Protein AF-A0A2A9P524-F1 (afdb_monomer_lite)

Organism: Ophiocordyceps unilateralis (NCBI:txid268505)

Radius of gyration: 17.71 Å; chains: 1; bounding box: 51×37×45 Å

Foldseek 3Di:
DDLVCVLVVVLVVAQAADAPPPPPDGFGFLQSNLVSCVVPVDPPHDDDDPAAAAGGPDQDDPDDRDDFGWLQSRLSCLLRDDDDPVSLVVVLVLQQDPLQADPLLAGATGPDSVDGHDWLLSLLSSCLSCLSSVNNPPPSCVSSLVVNQCCLVVVVCPCHIPPGRHSLSSLLSVLVSLLSCVPPVVSNVVPLVSSQVVLVVCQLPADDSNSVSSSCVSCVSSVHHRDHDPVNPPDDDDD

Structure (mmCIF, N/CA/C/O backbone):
data_AF-A0A2A9P524-F1
#
_entry.id   AF-A0A2A9P524-F1
#
loop_
_atom_site.group_PDB
_atom_site.id
_atom_site.type_symbol
_atom_site.label_atom_id
_atom_site.label_alt_id
_atom_site.label_comp_id
_atom_site.label_asym_id
_atom_site.label_entity_id
_atom_site.label_seq_id
_atom_site.pdbx_PDB_ins_code
_atom_site.Cartn_x
_atom_site.Cartn_y
_atom_site.Cartn_z
_atom_site.occupancy
_atom_site.B_iso_or_equiv
_atom_site.auth_seq_id
_atom_site.auth_comp_id
_atom_site.auth_asym_id
_atom_site.auth_atom_id
_atom_site.pdbx_PDB_model_num
ATOM 1 N N . MET A 1 1 ? -21.527 -9.261 23.531 1.00 42.25 1 MET A N 1
ATOM 2 C CA . MET A 1 1 ? -20.590 -9.740 22.496 1.00 42.25 1 MET A CA 1
ATOM 3 C C . MET A 1 1 ? -19.505 -8.689 22.359 1.00 42.25 1 MET A C 1
ATOM 5 O O . MET A 1 1 ? -19.842 -7.529 22.139 1.00 42.25 1 MET A O 1
ATOM 9 N N . GLN A 1 2 ? -18.254 -9.045 22.639 1.00 33.09 2 GLN A N 1
ATOM 10 C CA . GLN A 1 2 ? -17.133 -8.102 22.717 1.00 33.09 2 GLN A CA 1
ATOM 11 C C . GLN A 1 2 ? -16.770 -7.568 21.313 1.00 33.09 2 GLN A C 1
ATOM 13 O O . GLN A 1 2 ? -17.013 -8.234 20.311 1.00 33.09 2 GLN A O 1
ATOM 18 N N . ALA A 1 3 ? -16.181 -6.370 21.206 1.00 39.12 3 ALA A N 1
ATOM 19 C CA . ALA A 1 3 ? -15.785 -5.773 19.918 1.00 39.12 3 ALA A CA 1
ATOM 20 C C . ALA A 1 3 ? -14.886 -6.673 19.029 1.00 39.12 3 ALA A C 1
ATOM 22 O O . ALA A 1 3 ? -15.114 -6.697 17.818 1.00 39.12 3 ALA A O 1
ATOM 23 N N . PRO A 1 4 ? -13.944 -7.475 19.577 1.00 38.75 4 PRO A N 1
ATOM 24 C CA . PRO A 1 4 ? -13.209 -8.469 18.794 1.00 38.75 4 PRO A CA 1
ATOM 25 C C . PRO A 1 4 ? -14.135 -9.534 18.197 1.00 38.75 4 PRO A C 1
ATOM 27 O O . PRO A 1 4 ? -14.021 -9.850 17.022 1.00 38.75 4 PRO A O 1
ATOM 30 N N . GLU A 1 5 ? -15.101 -10.036 18.970 1.00 38.62 5 GLU A N 1
ATOM 31 C CA . GLU A 1 5 ? -16.066 -11.048 18.515 1.00 38.62 5 GLU A CA 1
ATOM 32 C C . GLU A 1 5 ? -16.977 -10.510 17.400 1.00 38.62 5 GLU A C 1
ATOM 34 O O . GLU A 1 5 ? -17.345 -11.258 16.503 1.00 38.62 5 GLU A O 1
ATOM 39 N N . ARG A 1 6 ? -17.285 -9.204 17.395 1.00 48.69 6 ARG A N 1
ATOM 40 C CA . ARG A 1 6 ? -18.022 -8.546 16.300 1.00 48.69 6 ARG A CA 1
ATOM 41 C C . ARG A 1 6 ? -17.166 -8.319 15.051 1.00 48.69 6 ARG A C 1
ATOM 43 O O . ARG A 1 6 ? -17.670 -8.494 13.948 1.00 48.69 6 ARG A O 1
ATOM 50 N N . GLY A 1 7 ? -15.892 -7.949 15.207 1.00 46.59 7 GLY A N 1
ATOM 51 C CA . GLY A 1 7 ? -14.953 -7.801 14.088 1.00 46.59 7 GLY A CA 1
ATOM 52 C C . GLY A 1 7 ? -14.656 -9.139 13.407 1.00 46.59 7 GLY A C 1
ATOM 53 O O . GLY A 1 7 ? -14.797 -9.255 12.195 1.00 46.59 7 GLY A O 1
ATOM 54 N N . TYR A 1 8 ? -14.337 -10.175 14.188 1.00 45.75 8 TYR A N 1
ATOM 55 C CA . TYR A 1 8 ? -14.141 -11.531 13.669 1.00 45.75 8 TYR A CA 1
ATOM 56 C C . TYR A 1 8 ? -15.450 -12.153 13.162 1.00 45.75 8 TYR A C 1
ATOM 58 O O . TYR A 1 8 ? -15.436 -12.783 12.109 1.00 45.75 8 TYR A O 1
ATOM 66 N N . GLY A 1 9 ? -16.586 -11.911 13.829 1.00 46.09 9 GLY A N 1
ATOM 67 C CA . GLY A 1 9 ? -17.909 -12.342 13.362 1.00 46.09 9 GLY A CA 1
ATOM 68 C C . GLY A 1 9 ? -18.307 -11.717 12.021 1.00 46.09 9 GLY A C 1
ATOM 69 O O . GLY A 1 9 ? -18.826 -12.410 11.155 1.00 46.09 9 GLY A O 1
ATOM 70 N N . PHE A 1 10 ? -17.970 -10.442 11.788 1.00 50.56 10 PHE A N 1
ATOM 71 C CA . PHE A 1 10 ? -18.179 -9.777 10.496 1.00 50.56 10 PHE A CA 1
ATOM 72 C C . PHE A 1 10 ? -17.354 -10.402 9.362 1.00 50.56 10 PHE A C 1
ATOM 74 O O . PHE A 1 10 ? -17.824 -10.454 8.228 1.00 50.56 10 PHE A O 1
ATOM 81 N N . ILE A 1 11 ? -16.133 -10.863 9.653 1.00 46.38 11 ILE A N 1
ATOM 82 C CA . ILE A 1 11 ? -15.256 -11.526 8.676 1.00 46.38 11 ILE A CA 1
ATOM 83 C C . ILE A 1 11 ? -15.749 -12.962 8.408 1.00 46.38 11 ILE A C 1
ATOM 85 O O . ILE A 1 11 ? -15.788 -13.389 7.254 1.00 46.38 11 ILE A O 1
ATOM 89 N N . ASP A 1 12 ? -16.177 -13.688 9.445 1.00 44.88 12 ASP A N 1
ATOM 90 C CA . ASP A 1 12 ? -16.624 -15.085 9.353 1.00 44.88 12 ASP A CA 1
ATOM 91 C C . ASP A 1 12 ? -17.989 -15.232 8.650 1.00 44.88 12 ASP A C 1
ATOM 93 O O . ASP A 1 12 ? -18.148 -16.075 7.768 1.00 44.88 12 ASP A O 1
ATOM 97 N N . GLU A 1 13 ? -18.950 -14.341 8.928 1.00 45.78 13 GLU A N 1
ATOM 98 C CA . GLU A 1 13 ? -20.259 -14.305 8.248 1.00 45.78 13 GLU A CA 1
ATOM 99 C C . GLU A 1 13 ? -20.168 -13.881 6.767 1.00 45.78 13 GLU A C 1
ATOM 101 O O . GLU A 1 13 ? -21.123 -14.050 6.006 1.00 45.78 13 GLU A O 1
ATOM 106 N N . ARG A 1 14 ? -19.028 -13.321 6.334 1.00 52.09 14 ARG A N 1
ATOM 107 C CA . ARG A 1 14 ? -18.842 -12.704 5.006 1.00 52.09 14 ARG A CA 1
ATOM 108 C C . ARG A 1 14 ? -17.712 -13.307 4.183 1.00 52.09 14 ARG A C 1
ATOM 110 O O . ARG A 1 14 ? -17.297 -12.702 3.193 1.00 52.09 14 ARG A O 1
ATOM 117 N N . LYS A 1 15 ? -17.292 -14.532 4.514 1.00 44.91 15 LYS A N 1
ATOM 118 C CA . LYS A 1 15 ? -16.320 -15.339 3.751 1.00 44.91 15 LYS A CA 1
ATOM 119 C C . LYS A 1 15 ? -16.563 -15.349 2.235 1.00 44.91 15 LYS A C 1
ATOM 121 O O . LYS A 1 15 ? -15.625 -15.521 1.473 1.00 44.91 15 LYS A O 1
ATOM 126 N N . SER A 1 16 ? -17.786 -15.101 1.764 1.00 40.34 16 SER A N 1
ATOM 127 C CA . SER A 1 16 ? -18.090 -15.021 0.335 1.00 40.34 16 SER A CA 1
ATOM 128 C C . SER A 1 16 ? -18.018 -13.623 -0.302 1.00 40.34 16 SER A C 1
ATOM 130 O O . SER A 1 16 ? -17.909 -13.572 -1.524 1.00 40.34 16 SER A O 1
ATOM 132 N N . CYS A 1 17 ? -18.131 -12.502 0.427 1.00 41.06 17 CYS A N 1
ATOM 133 C CA . CYS A 1 17 ? -18.369 -11.175 -0.171 1.00 41.06 17 CYS A CA 1
ATOM 134 C C . CYS A 1 17 ? -18.108 -10.013 0.810 1.00 41.06 17 CYS A C 1
ATOM 136 O O . CYS A 1 17 ? -18.737 -9.966 1.865 1.00 41.06 17 CYS A O 1
ATOM 138 N N . ILE A 1 18 ? -17.353 -8.983 0.405 1.00 45.09 18 ILE A N 1
ATOM 139 C CA . ILE A 1 18 ? -17.460 -7.635 0.996 1.00 45.09 18 ILE A CA 1
ATOM 140 C C . ILE A 1 18 ? -18.188 -6.727 -0.012 1.00 45.09 18 ILE A C 1
ATOM 142 O O . ILE A 1 18 ? -17.555 -6.137 -0.879 1.00 45.09 18 ILE A O 1
ATOM 146 N N . PRO A 1 19 ? -19.526 -6.582 0.051 1.00 41.94 19 PRO A N 1
ATOM 147 C CA . PRO A 1 19 ? -20.216 -5.597 -0.767 1.00 41.94 19 PRO A CA 1
ATOM 148 C C . PRO A 1 19 ? -19.909 -4.202 -0.221 1.00 41.94 19 PRO A C 1
ATOM 150 O O . PRO A 1 19 ? -20.394 -3.837 0.854 1.00 41.94 19 PRO A O 1
ATOM 153 N N . ARG A 1 20 ? -19.168 -3.376 -0.965 1.00 45.41 20 ARG A N 1
ATOM 154 C CA . ARG A 1 20 ? -19.153 -1.931 -0.702 1.00 45.41 20 ARG A CA 1
ATOM 155 C C . ARG A 1 20 ? -20.449 -1.335 -1.259 1.00 45.41 20 ARG A C 1
ATOM 157 O O . ARG A 1 20 ? -20.556 -1.040 -2.445 1.00 45.41 20 ARG A O 1
ATOM 164 N N . ARG A 1 21 ? -21.479 -1.210 -0.414 1.00 44.94 21 ARG A N 1
ATOM 165 C CA . ARG A 1 21 ? -22.736 -0.536 -0.779 1.00 44.94 21 ARG A CA 1
ATOM 166 C C . ARG A 1 21 ? -22.521 0.973 -0.749 1.00 44.94 21 ARG A C 1
ATOM 168 O O . ARG A 1 21 ? -22.705 1.593 0.289 1.00 44.94 21 ARG A O 1
ATOM 175 N N . THR A 1 22 ? -22.163 1.567 -1.881 1.00 44.41 22 THR A N 1
ATOM 176 C CA . THR A 1 22 ? -22.178 3.037 -2.011 1.00 44.41 22 THR A CA 1
ATOM 177 C C . THR A 1 22 ? -23.421 3.533 -2.765 1.00 44.41 22 THR A C 1
ATOM 179 O O . THR A 1 22 ? -23.797 4.687 -2.617 1.00 44.41 22 THR A O 1
ATOM 182 N N . THR A 1 23 ? -24.136 2.660 -3.493 1.00 51.31 23 THR A N 1
ATOM 183 C CA . THR A 1 23 ? -25.335 3.032 -4.286 1.00 51.31 23 THR A CA 1
ATOM 184 C C . THR A 1 23 ? -26.373 1.904 -4.442 1.00 51.31 23 THR A C 1
ATOM 186 O O . THR A 1 23 ? -27.205 1.938 -5.342 1.00 51.31 23 THR A O 1
ATOM 189 N N . GLY A 1 24 ? -26.322 0.860 -3.606 1.00 54.59 24 GLY A N 1
ATOM 190 C CA . GLY A 1 24 ? -27.132 -0.356 -3.793 1.00 54.59 24 GLY A CA 1
ATOM 191 C C . GLY A 1 24 ? -26.544 -1.359 -4.796 1.00 54.59 24 GLY A C 1
ATOM 192 O O . GLY A 1 24 ? -27.001 -2.498 -4.848 1.00 54.59 24 GLY A O 1
ATOM 193 N N . THR A 1 25 ? -25.485 -0.987 -5.518 1.00 58.94 25 THR A N 1
ATOM 194 C CA . THR A 1 25 ? -24.717 -1.910 -6.360 1.00 58.94 25 THR A CA 1
ATOM 195 C C . THR A 1 25 ? -23.785 -2.768 -5.507 1.00 58.94 25 THR A C 1
ATOM 197 O O . THR A 1 25 ? -23.037 -2.255 -4.675 1.00 58.94 25 THR A O 1
ATOM 200 N N . VAL A 1 26 ? -23.834 -4.083 -5.712 1.00 67.50 26 VAL A N 1
ATOM 201 C CA . VAL A 1 26 ? -22.888 -5.033 -5.117 1.00 67.50 26 VAL A CA 1
ATOM 202 C C . VAL A 1 26 ? -21.640 -5.067 -5.991 1.00 67.50 26 VAL A C 1
ATOM 204 O O . VAL A 1 26 ? -21.724 -5.392 -7.172 1.00 67.50 26 VAL A O 1
ATOM 207 N N . ILE A 1 27 ? -20.492 -4.729 -5.407 1.00 69.75 27 ILE A N 1
ATOM 208 C CA . ILE A 1 27 ? -19.186 -4.851 -6.057 1.00 69.75 27 ILE A CA 1
ATOM 209 C C . ILE A 1 27 ? -18.516 -6.115 -5.527 1.00 69.75 27 ILE A C 1
ATOM 211 O O . ILE A 1 27 ? -18.483 -6.338 -4.319 1.00 69.75 27 ILE A O 1
ATOM 215 N N . TYR A 1 28 ? -18.002 -6.935 -6.442 1.00 75.06 28 TYR A N 1
ATOM 216 C CA . TYR A 1 28 ? -17.174 -8.090 -6.120 1.00 75.06 28 TYR A CA 1
ATOM 217 C C . TYR A 1 28 ? -15.715 -7.728 -6.382 1.00 75.06 28 TYR A C 1
ATOM 219 O O . TYR A 1 28 ? -15.331 -7.532 -7.538 1.00 75.06 28 TYR A O 1
ATOM 227 N N . ASP A 1 29 ? -14.908 -7.653 -5.328 1.00 82.25 29 ASP A N 1
ATOM 228 C CA . ASP A 1 29 ? -13.512 -7.236 -5.420 1.00 82.25 29 ASP A CA 1
ATOM 229 C C . ASP A 1 29 ? -12.532 -8.310 -4.930 1.00 82.25 29 ASP A C 1
ATOM 231 O O . ASP A 1 29 ? -12.831 -9.102 -4.032 1.00 82.25 29 ASP A O 1
ATOM 235 N N . ASN A 1 30 ? -11.359 -8.356 -5.557 1.00 84.06 30 ASN A N 1
ATOM 236 C CA . ASN A 1 30 ? -10.265 -9.260 -5.211 1.00 84.06 30 ASN A CA 1
ATOM 237 C C . ASN A 1 30 ? -9.584 -8.846 -3.903 1.00 84.06 30 ASN A C 1
ATOM 239 O O . ASN A 1 30 ? -9.182 -9.707 -3.122 1.00 84.06 30 ASN A O 1
ATOM 243 N N . PHE A 1 31 ? -9.488 -7.542 -3.642 1.00 82.12 31 PHE A N 1
ATOM 244 C CA . PHE A 1 31 ? -8.728 -7.005 -2.517 1.00 82.12 31 PHE A CA 1
ATOM 245 C C . PHE A 1 31 ? -9.260 -7.496 -1.163 1.00 82.12 31 PHE A C 1
ATOM 247 O O . PHE A 1 31 ? -8.516 -8.008 -0.329 1.00 82.12 31 PHE A O 1
ATOM 254 N N . SER A 1 32 ? -10.575 -7.445 -0.984 1.00 81.12 32 SER A N 1
ATOM 255 C CA . SER A 1 32 ? -11.274 -7.927 0.203 1.00 81.12 32 SER A CA 1
ATOM 256 C C . SER A 1 32 ? -11.049 -9.415 0.468 1.00 81.12 32 SER A C 1
ATOM 258 O O . SER A 1 32 ? -10.895 -9.822 1.615 1.00 81.12 32 SER A O 1
ATOM 260 N N . GLN A 1 33 ? -10.986 -10.240 -0.580 1.00 81.00 33 GLN A N 1
ATOM 261 C CA . GLN A 1 33 ? -10.712 -11.676 -0.439 1.00 81.00 33 GLN A CA 1
ATOM 262 C C . GLN A 1 33 ? -9.266 -11.933 -0.010 1.00 81.00 33 GLN A C 1
ATOM 264 O O . GLN A 1 33 ? -9.024 -12.799 0.826 1.00 81.00 33 GLN A O 1
ATOM 269 N N . LEU A 1 34 ? -8.315 -11.160 -0.538 1.00 84.31 34 LEU A N 1
ATOM 270 C CA . LEU A 1 34 ? -6.905 -11.248 -0.154 1.00 84.31 34 LEU A CA 1
ATOM 271 C C . LEU A 1 34 ? -6.686 -10.794 1.298 1.00 84.31 34 LEU A C 1
ATOM 273 O O . LEU A 1 34 ? -5.910 -11.412 2.024 1.00 84.31 34 LEU A O 1
ATOM 277 N N . LEU A 1 35 ? -7.422 -9.780 1.757 1.00 81.94 35 LEU A N 1
ATOM 278 C CA . LEU A 1 35 ? -7.414 -9.358 3.158 1.00 81.94 35 LEU A CA 1
ATOM 279 C C . LEU A 1 35 ? -7.970 -10.447 4.094 1.00 81.94 35 LEU A C 1
ATOM 281 O O . LEU A 1 35 ? -7.395 -10.716 5.153 1.00 81.94 35 LEU A O 1
ATOM 285 N N . ILE A 1 36 ? -9.070 -11.099 3.696 1.00 76.94 36 ILE A N 1
ATOM 286 C CA . ILE A 1 36 ? -9.630 -12.245 4.428 1.00 76.94 36 ILE A CA 1
ATOM 287 C C . ILE A 1 36 ? -8.619 -13.394 4.460 1.00 76.94 36 ILE A C 1
ATOM 289 O O . ILE A 1 36 ? -8.403 -13.964 5.528 1.00 76.94 36 ILE A O 1
ATOM 293 N N . LEU A 1 37 ? -7.957 -13.700 3.337 1.00 82.38 37 LEU A N 1
ATOM 294 C CA . LEU A 1 37 ? -6.926 -14.736 3.283 1.00 82.38 37 LEU A CA 1
ATOM 295 C C . LEU A 1 37 ? -5.770 -14.439 4.242 1.00 82.38 37 LEU A C 1
ATOM 297 O O . LEU A 1 37 ? -5.377 -15.327 4.990 1.00 82.38 37 LEU A O 1
ATOM 301 N N . GLU A 1 38 ? -5.229 -13.220 4.252 1.00 83.38 38 GLU A N 1
ATOM 302 C CA . GLU A 1 38 ? -4.143 -12.881 5.182 1.00 83.38 38 GLU A CA 1
ATOM 303 C C . GLU A 1 38 ? -4.566 -13.047 6.645 1.00 83.38 38 GLU A C 1
ATOM 305 O O . GLU A 1 38 ? -3.761 -13.453 7.481 1.00 83.38 38 GLU A O 1
ATOM 310 N N . THR A 1 39 ? -5.825 -12.732 6.954 1.00 73.81 39 THR A N 1
ATOM 311 C CA . THR A 1 39 ? -6.326 -12.729 8.332 1.00 73.81 39 THR A CA 1
ATOM 312 C C . THR A 1 39 ? -6.731 -14.125 8.811 1.00 73.81 39 THR A C 1
ATOM 314 O O . THR A 1 39 ? -6.469 -14.475 9.960 1.00 73.81 39 THR A O 1
ATOM 317 N N . LEU A 1 40 ? -7.384 -14.922 7.957 1.00 73.75 40 LEU A N 1
ATOM 318 C CA . LEU A 1 40 ? -7.993 -16.208 8.322 1.00 73.75 40 LEU A CA 1
ATOM 319 C C . LEU A 1 40 ? -7.278 -17.435 7.739 1.00 73.75 40 LEU A C 1
ATOM 321 O O . LEU A 1 40 ? -7.572 -18.553 8.156 1.00 73.75 40 LEU A O 1
ATOM 325 N N . GLY A 1 41 ? -6.380 -17.259 6.768 1.00 71.75 41 GLY A N 1
ATOM 326 C CA . GLY A 1 41 ? -5.717 -18.364 6.069 1.00 71.75 41 GLY A CA 1
ATOM 327 C C . GLY A 1 41 ? -6.638 -19.193 5.163 1.00 71.75 41 GLY A C 1
ATOM 328 O O . GLY A 1 41 ? -6.248 -20.273 4.724 1.00 71.75 41 GLY A O 1
ATOM 329 N N . ASP A 1 42 ? -7.857 -18.724 4.881 1.00 69.06 42 ASP A N 1
ATOM 330 C CA . ASP A 1 42 ? -8.838 -19.455 4.072 1.00 69.06 42 ASP A CA 1
ATOM 331 C C . ASP A 1 42 ? -8.639 -19.196 2.569 1.00 69.06 42 ASP A C 1
ATOM 333 O O . ASP A 1 42 ? -9.005 -18.149 2.033 1.00 69.06 42 ASP A O 1
ATOM 337 N N . VAL A 1 43 ? -8.052 -20.174 1.878 1.00 65.75 43 VAL A N 1
ATOM 338 C CA . VAL A 1 43 ? -7.745 -20.118 0.438 1.00 65.75 43 VAL A CA 1
ATOM 339 C C . VAL A 1 43 ? -8.936 -20.451 -0.467 1.00 65.75 43 VAL A C 1
ATOM 341 O O . VAL A 1 43 ? -8.839 -20.286 -1.683 1.00 65.75 43 VAL A O 1
ATOM 344 N N . SER A 1 44 ? -10.065 -20.916 0.083 1.00 64.06 44 SER A N 1
ATOM 345 C CA . SER A 1 44 ? -11.172 -21.490 -0.705 1.00 64.06 44 SER A CA 1
ATOM 346 C C . SER A 1 44 ? -11.919 -20.484 -1.595 1.00 64.06 44 SER A C 1
ATOM 348 O O . SER A 1 44 ? -12.723 -20.874 -2.443 1.00 64.06 44 SER A O 1
ATOM 350 N N . VAL A 1 45 ? -11.641 -19.187 -1.444 1.00 62.78 45 VAL A N 1
ATOM 351 C CA . VAL A 1 45 ? -12.407 -18.093 -2.060 1.00 62.78 45 VAL A CA 1
ATOM 352 C C . VAL A 1 45 ? -11.731 -17.461 -3.285 1.00 62.78 45 VAL A C 1
ATOM 354 O O . VAL A 1 45 ? -12.334 -16.618 -3.957 1.00 62.78 45 VAL A O 1
ATOM 357 N N . ILE A 1 46 ? -10.515 -17.892 -3.633 1.00 67.44 46 ILE A N 1
ATOM 358 C CA . ILE A 1 46 ? -9.607 -17.160 -4.531 1.00 67.44 46 ILE A CA 1
ATOM 359 C C . ILE A 1 46 ? -9.625 -17.707 -5.963 1.00 67.44 46 ILE A C 1
ATOM 361 O O . ILE A 1 46 ? -9.652 -18.913 -6.194 1.00 67.44 46 ILE A O 1
ATOM 365 N N . ARG A 1 47 ? -9.599 -16.798 -6.947 1.00 66.44 47 ARG A N 1
ATOM 366 C CA . ARG A 1 47 ? -9.419 -17.111 -8.375 1.00 66.44 47 ARG A CA 1
ATOM 367 C C . ARG A 1 47 ? -8.149 -16.454 -8.891 1.00 66.44 47 ARG A C 1
ATOM 369 O O . ARG A 1 47 ? -7.991 -15.262 -8.684 1.00 66.44 47 ARG A O 1
ATOM 376 N N . TYR A 1 48 ? -7.309 -17.206 -9.592 1.00 67.62 48 TYR A N 1
ATOM 377 C CA . TYR A 1 48 ? -5.987 -16.769 -10.044 1.00 67.62 48 TYR A CA 1
ATOM 378 C C . TYR A 1 48 ? -6.046 -16.220 -11.482 1.00 67.62 48 TYR A C 1
ATOM 380 O O . TYR A 1 48 ? -6.489 -16.951 -12.368 1.00 67.62 48 TYR A O 1
ATOM 388 N N . PRO A 1 49 ? -5.633 -14.967 -11.738 1.00 68.62 49 PRO A N 1
ATOM 389 C CA . PRO A 1 49 ? -5.288 -14.492 -13.071 1.00 68.62 49 PRO A CA 1
ATOM 390 C C . PRO A 1 49 ? -3.862 -14.924 -13.452 1.00 68.62 49 PRO A C 1
ATOM 392 O O . PRO A 1 49 ? -3.047 -15.228 -12.582 1.00 68.62 49 PRO A O 1
ATOM 395 N N . ASP A 1 50 ? -3.545 -14.887 -14.748 1.00 68.06 50 ASP A N 1
ATOM 396 C CA . ASP A 1 50 ? -2.281 -15.418 -15.287 1.00 68.06 50 ASP A CA 1
ATOM 397 C C . ASP A 1 50 ? -1.030 -14.606 -14.908 1.00 68.06 50 ASP A C 1
ATOM 399 O O . ASP A 1 50 ? 0.078 -15.133 -14.958 1.00 68.06 50 ASP A O 1
ATOM 403 N N . ARG A 1 51 ? -1.170 -13.313 -14.571 1.00 79.56 51 ARG A N 1
ATOM 404 C CA . ARG A 1 51 ? -0.010 -12.438 -14.308 1.00 79.56 51 ARG A CA 1
ATOM 405 C C . ARG A 1 51 ? -0.249 -11.399 -13.215 1.00 79.56 51 ARG A C 1
ATOM 407 O O . ARG A 1 51 ? 0.387 -11.457 -12.172 1.00 79.56 51 ARG A O 1
ATOM 414 N N . ALA A 1 52 ? -1.143 -10.441 -13.443 1.00 80.19 52 ALA A N 1
ATOM 415 C CA . ALA A 1 52 ? -1.394 -9.332 -12.520 1.00 80.19 52 ALA A CA 1
ATOM 416 C C . ALA A 1 52 ? -2.885 -9.197 -12.200 1.00 80.19 52 ALA A C 1
ATOM 418 O O . ALA A 1 52 ? -3.738 -9.734 -12.909 1.00 80.19 52 ALA A O 1
ATOM 419 N N . TRP A 1 53 ? -3.178 -8.491 -11.112 1.00 88.69 53 TRP A N 1
ATOM 420 C CA . TRP A 1 53 ? -4.515 -8.362 -10.550 1.00 88.69 53 TRP A CA 1
ATOM 421 C C . TRP A 1 53 ? -5.004 -6.921 -10.641 1.00 88.69 53 TRP A C 1
ATOM 423 O O . TRP A 1 53 ? -4.219 -5.981 -10.531 1.00 88.69 53 TRP A O 1
ATOM 433 N N . ASN A 1 54 ? -6.317 -6.753 -10.767 1.00 88.62 54 ASN A N 1
ATOM 434 C CA . ASN A 1 54 ? -6.989 -5.495 -10.467 1.00 88.62 54 ASN A CA 1
ATOM 435 C C . ASN A 1 54 ? -7.973 -5.672 -9.304 1.00 88.62 54 ASN A C 1
ATOM 437 O O . ASN A 1 54 ? -8.310 -6.797 -8.920 1.00 88.62 54 ASN A O 1
ATOM 441 N N . TYR A 1 55 ? -8.463 -4.550 -8.783 1.00 85.44 55 TYR A N 1
ATOM 442 C CA . TYR A 1 55 ? -9.466 -4.499 -7.726 1.00 85.44 55 TYR A CA 1
ATOM 443 C C . TYR A 1 55 ? -10.700 -5.376 -8.001 1.00 85.44 55 TYR A C 1
ATOM 445 O O . TYR A 1 55 ? -11.182 -6.034 -7.085 1.00 85.44 55 TYR A O 1
ATOM 453 N N . PHE A 1 56 ? -11.219 -5.442 -9.229 1.00 82.75 56 PHE A N 1
ATOM 454 C CA . PHE A 1 56 ? -12.478 -6.124 -9.535 1.00 82.75 56 PHE A CA 1
ATOM 455 C C . PHE A 1 56 ? -12.295 -7.626 -9.822 1.00 82.75 56 PHE A C 1
ATOM 457 O O . PHE A 1 56 ? -11.449 -8.048 -10.605 1.00 82.75 56 PHE A O 1
ATOM 464 N N . LYS A 1 57 ? -13.162 -8.464 -9.238 1.00 78.50 57 LYS A N 1
ATOM 465 C CA . LYS A 1 57 ? -13.274 -9.900 -9.582 1.00 78.50 57 LYS A CA 1
ATOM 466 C C . LYS A 1 57 ? -14.149 -10.146 -10.821 1.00 78.50 57 LYS A C 1
ATOM 468 O O . LYS A 1 57 ? -14.147 -11.241 -11.380 1.00 78.50 57 LYS A O 1
ATOM 473 N N . GLY A 1 58 ? -14.933 -9.146 -11.219 1.00 76.12 58 GLY A N 1
ATOM 474 C CA . GLY A 1 58 ? -15.831 -9.167 -12.372 1.00 76.12 58 GLY A CA 1
ATOM 475 C C . GLY A 1 58 ? -15.720 -7.878 -13.188 1.00 76.12 58 GLY A C 1
ATOM 476 O O . GLY A 1 58 ? -14.737 -7.154 -13.032 1.00 76.12 58 GLY A O 1
ATOM 477 N N . PRO A 1 59 ? -16.710 -7.572 -14.045 1.00 76.19 59 PRO A N 1
ATOM 478 C CA . PRO A 1 59 ? -16.710 -6.338 -14.820 1.00 76.19 59 PRO A CA 1
ATOM 479 C C . PRO A 1 59 ? -16.530 -5.105 -13.918 1.00 76.19 59 PRO A C 1
ATOM 481 O O . PRO A 1 59 ? -17.144 -5.054 -12.843 1.00 76.19 59 PRO A O 1
ATOM 484 N N . PRO A 1 60 ? -15.720 -4.117 -14.332 1.00 80.38 60 PRO A N 1
ATOM 485 C CA . PRO A 1 60 ? -15.546 -2.890 -13.571 1.00 80.38 60 PRO A CA 1
ATOM 486 C C . PRO A 1 60 ? -16.886 -2.182 -13.348 1.00 80.38 60 PRO A C 1
ATOM 488 O O . PRO A 1 60 ? -17.748 -2.149 -14.224 1.00 80.38 60 PRO A O 1
ATOM 491 N N . CYS A 1 61 ? -17.069 -1.596 -12.166 1.00 78.44 61 CYS A N 1
ATOM 492 C CA . CYS A 1 61 ? -18.291 -0.878 -11.811 1.00 78.44 61 CYS A CA 1
ATOM 493 C C . CYS A 1 61 ? -17.967 0.552 -11.375 1.00 78.44 61 CYS A C 1
ATOM 495 O O . CYS A 1 61 ? -17.064 0.770 -10.569 1.00 78.44 61 CYS A O 1
ATOM 497 N N . GLY A 1 62 ? -18.727 1.532 -11.880 1.00 75.81 62 GLY A N 1
ATOM 498 C CA . GLY A 1 62 ? -18.532 2.949 -11.544 1.00 75.81 62 GLY A CA 1
ATOM 499 C C . GLY A 1 62 ? -17.232 3.539 -12.102 1.00 75.81 62 GLY A C 1
ATOM 500 O O . GLY A 1 62 ? -16.687 4.487 -11.542 1.00 75.81 62 GLY A O 1
ATOM 501 N N . THR A 1 63 ? -16.704 2.955 -13.179 1.00 81.00 63 THR A N 1
ATOM 502 C CA . THR A 1 63 ? -15.444 3.344 -13.820 1.00 81.00 63 THR A CA 1
ATOM 503 C C . THR A 1 63 ? -15.501 3.050 -15.328 1.00 81.00 63 THR A C 1
ATOM 505 O O . THR A 1 63 ? -16.590 2.870 -15.866 1.00 81.00 63 THR A O 1
ATOM 508 N N . THR A 1 64 ? -14.358 3.076 -16.014 1.00 79.31 64 THR A N 1
ATOM 509 C CA . THR A 1 64 ? -14.226 2.726 -17.435 1.00 79.31 64 THR A CA 1
ATOM 510 C C . THR A 1 64 ? -14.493 1.241 -17.690 1.00 79.31 64 THR A C 1
ATOM 512 O O . THR A 1 64 ? -14.214 0.417 -16.822 1.00 79.31 64 THR A O 1
ATOM 515 N N . ASP A 1 65 ? -14.985 0.906 -18.888 1.00 78.06 65 ASP A N 1
ATOM 516 C CA . ASP A 1 65 ? -15.281 -0.482 -19.290 1.00 78.06 65 ASP A CA 1
ATOM 517 C C . ASP A 1 65 ? -14.038 -1.385 -19.254 1.00 78.06 65 ASP A C 1
ATOM 519 O O . ASP A 1 65 ? -14.124 -2.556 -18.890 1.00 78.06 65 ASP A O 1
ATOM 523 N N . ASP A 1 66 ? -12.879 -0.815 -19.590 1.00 82.44 66 ASP A N 1
ATOM 524 C CA . ASP A 1 66 ? -11.570 -1.430 -19.398 1.00 82.44 66 ASP A CA 1
ATOM 525 C C . ASP A 1 66 ? -10.899 -0.833 -18.153 1.00 82.44 66 ASP A C 1
ATOM 527 O O . ASP A 1 66 ? -10.764 0.393 -18.030 1.00 82.44 66 ASP A O 1
ATOM 531 N N . PHE A 1 67 ? -10.508 -1.686 -17.205 1.00 85.81 67 PHE A N 1
ATOM 532 C CA . PHE A 1 67 ? -9.877 -1.275 -15.954 1.00 85.81 67 PHE A CA 1
ATOM 533 C C . PHE A 1 67 ? -8.533 -1.988 -15.791 1.00 85.81 67 PHE A C 1
ATOM 535 O O . PHE A 1 67 ? -8.500 -3.218 -15.722 1.00 85.81 67 PHE A O 1
ATOM 542 N N . PRO A 1 68 ? -7.421 -1.236 -15.713 1.00 91.56 68 PRO A N 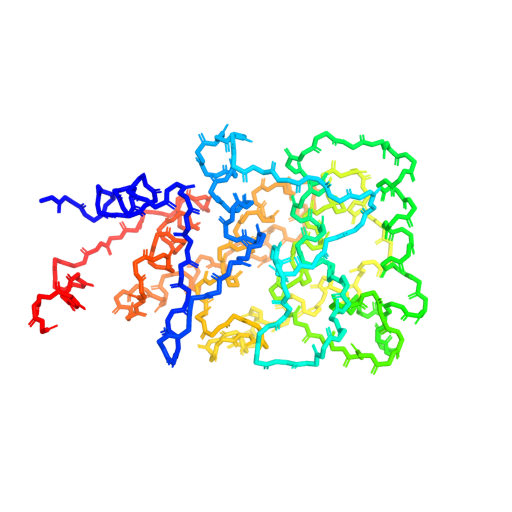1
ATOM 543 C CA . PRO A 1 68 ? -6.099 -1.836 -15.690 1.00 91.56 68 PRO A CA 1
ATOM 544 C C . PRO A 1 68 ? -5.833 -2.557 -14.369 1.00 91.56 68 PRO A C 1
ATOM 546 O O . PRO A 1 68 ? -6.378 -2.202 -13.321 1.00 91.56 68 PRO A O 1
ATOM 549 N N . ASN A 1 69 ? -4.919 -3.523 -14.428 1.00 93.75 69 ASN A N 1
ATOM 550 C CA . ASN A 1 69 ? -4.299 -4.105 -13.242 1.00 93.75 69 ASN A CA 1
ATOM 551 C C . ASN A 1 69 ? -3.654 -3.023 -12.377 1.00 93.75 69 ASN A C 1
ATOM 553 O O . ASN A 1 69 ? -3.132 -2.027 -12.886 1.00 93.75 69 ASN A O 1
ATOM 557 N N . ASP A 1 70 ? -3.700 -3.224 -11.065 1.00 95.75 70 ASP A N 1
ATOM 558 C CA . ASP A 1 70 ? -3.141 -2.313 -10.080 1.00 95.75 70 ASP A CA 1
ATOM 559 C C . ASP A 1 70 ? -2.069 -2.999 -9.237 1.00 95.75 70 ASP A C 1
ATOM 561 O O . ASP A 1 70 ? -2.112 -4.201 -8.953 1.00 95.75 70 ASP A O 1
ATOM 565 N N . VAL A 1 71 ? -1.064 -2.215 -8.859 1.00 97.19 71 VAL A N 1
ATOM 566 C CA . VAL A 1 71 ? 0.072 -2.685 -8.068 1.00 97.19 71 VAL A CA 1
ATOM 567 C C . VAL A 1 71 ? -0.348 -3.044 -6.645 1.00 97.19 71 VAL A C 1
ATOM 569 O O . VAL A 1 71 ? 0.346 -3.824 -6.008 1.00 97.19 71 VAL A O 1
ATOM 572 N N . ASP A 1 72 ? -1.478 -2.533 -6.151 1.00 96.25 72 ASP A N 1
ATOM 573 C CA . ASP A 1 72 ? -1.967 -2.775 -4.791 1.00 96.25 72 ASP A CA 1
ATOM 574 C C . ASP A 1 72 ? -2.430 -4.226 -4.616 1.00 96.25 72 ASP A C 1
ATOM 576 O O . ASP A 1 72 ? -1.841 -5.015 -3.872 1.00 96.25 72 ASP A O 1
ATOM 580 N N . THR A 1 73 ? -3.438 -4.606 -5.401 1.00 94.31 73 THR A N 1
ATOM 581 C CA . THR A 1 73 ? -4.015 -5.950 -5.431 1.00 94.31 73 THR A CA 1
ATOM 582 C C . THR A 1 73 ? -2.972 -6.960 -5.890 1.00 94.31 73 THR A C 1
ATOM 584 O O . THR A 1 73 ? -2.861 -8.039 -5.308 1.00 94.31 73 THR A O 1
ATOM 587 N N . THR A 1 74 ? -2.157 -6.595 -6.889 1.00 95.75 74 THR A N 1
ATOM 588 C CA . THR A 1 74 ? -1.063 -7.449 -7.367 1.00 95.75 74 THR A CA 1
ATOM 589 C C . THR A 1 74 ? -0.044 -7.700 -6.257 1.00 95.75 74 THR A C 1
ATOM 591 O O . THR A 1 74 ? 0.272 -8.854 -5.988 1.00 95.75 74 THR A O 1
ATOM 594 N N . SER A 1 75 ? 0.419 -6.668 -5.544 1.00 96.25 75 SER A N 1
ATOM 595 C CA . SER A 1 75 ? 1.400 -6.842 -4.461 1.00 96.25 75 SER A CA 1
ATOM 596 C C . SER A 1 75 ? 0.877 -7.711 -3.324 1.00 96.25 75 SER A C 1
ATOM 598 O O . SER A 1 75 ? 1.606 -8.548 -2.789 1.00 96.25 75 SER A O 1
ATOM 600 N N . TYR A 1 76 ? -0.401 -7.562 -2.979 1.00 91.25 76 TYR A N 1
ATOM 601 C CA . TYR A 1 76 ? -1.045 -8.406 -1.979 1.00 91.25 76 TYR A CA 1
ATOM 602 C C . TYR A 1 76 ? -1.115 -9.871 -2.426 1.00 91.25 76 TYR A C 1
ATOM 604 O O . TYR A 1 76 ? -0.755 -10.770 -1.665 1.00 91.25 76 TYR A O 1
ATOM 612 N N . ALA A 1 77 ? -1.542 -10.112 -3.668 1.00 91.62 77 ALA A N 1
ATOM 613 C CA . ALA A 1 77 ? -1.673 -11.451 -4.226 1.00 91.62 77 ALA A CA 1
ATOM 614 C C . ALA A 1 77 ? -0.321 -12.160 -4.364 1.00 91.62 77 ALA A C 1
ATOM 616 O O . ALA A 1 77 ? -0.217 -13.330 -4.001 1.00 91.62 77 ALA A O 1
ATOM 617 N N . LEU A 1 78 ? 0.716 -11.461 -4.841 1.00 93.25 78 LEU A N 1
ATOM 618 C CA . LEU A 1 78 ? 2.062 -12.020 -5.009 1.00 93.25 78 LEU A CA 1
ATOM 619 C C . LEU A 1 78 ? 2.735 -12.388 -3.677 1.00 93.25 78 LEU A C 1
ATOM 621 O O . LEU A 1 78 ? 3.646 -13.208 -3.659 1.00 93.25 78 LEU A O 1
ATOM 625 N N . ARG A 1 79 ? 2.291 -11.797 -2.563 1.00 92.19 79 ARG A N 1
ATOM 626 C CA . ARG A 1 79 ? 2.792 -12.117 -1.219 1.00 92.19 79 ARG A CA 1
ATOM 627 C C . ARG A 1 79 ? 2.064 -13.294 -0.565 1.00 92.19 79 ARG A C 1
ATOM 629 O O . ARG A 1 79 ? 2.648 -13.993 0.254 1.00 92.19 79 ARG A O 1
ATOM 636 N N . LEU A 1 80 ? 0.775 -13.469 -0.850 1.00 88.75 80 LEU A N 1
ATOM 637 C CA . LEU A 1 80 ? -0.059 -14.451 -0.146 1.00 88.75 80 LEU A CA 1
ATOM 638 C C . LEU A 1 80 ? -0.217 -15.777 -0.882 1.00 88.75 80 LEU A C 1
ATOM 640 O O . LEU A 1 80 ? -0.556 -16.784 -0.262 1.00 88.75 80 LEU A O 1
ATOM 644 N N . LEU A 1 81 ? -0.055 -15.767 -2.198 1.00 87.75 81 LEU A N 1
ATOM 645 C CA . LEU A 1 81 ? -0.388 -16.896 -3.049 1.00 87.75 81 LEU A CA 1
ATOM 646 C C . LEU A 1 81 ? 0.871 -17.498 -3.679 1.00 87.75 81 LEU A C 1
ATOM 648 O O . LEU A 1 81 ? 1.849 -16.781 -3.874 1.00 87.75 81 LEU A O 1
ATOM 652 N N . PRO A 1 82 ? 0.860 -18.797 -4.025 1.00 84.19 82 PRO A N 1
ATOM 653 C CA . PRO A 1 82 ? 1.940 -19.391 -4.802 1.00 84.19 82 PRO A CA 1
ATOM 654 C C . PRO A 1 82 ? 2.022 -18.752 -6.191 1.00 84.19 82 PRO A C 1
ATOM 656 O O . PRO A 1 82 ? 1.009 -18.674 -6.886 1.00 84.19 82 PRO A O 1
ATOM 659 N N . HIS A 1 83 ? 3.228 -18.358 -6.598 1.00 86.00 83 HIS A N 1
ATOM 660 C CA . HIS A 1 83 ? 3.541 -17.837 -7.931 1.00 86.00 83 HIS A CA 1
ATOM 661 C C . HIS A 1 83 ? 4.909 -18.337 -8.382 1.00 86.00 83 HIS A C 1
ATOM 663 O O . HIS A 1 83 ? 5.711 -18.799 -7.574 1.00 86.00 83 HIS A O 1
ATOM 669 N N . ASP A 1 84 ? 5.161 -18.236 -9.679 1.00 90.12 84 ASP A N 1
ATOM 670 C CA . ASP A 1 84 ? 6.483 -18.452 -10.254 1.00 90.12 84 ASP A CA 1
ATOM 671 C C . ASP A 1 84 ? 7.401 -17.243 -9.980 1.00 90.12 84 ASP A C 1
ATOM 673 O O . ASP A 1 84 ? 7.029 -16.099 -10.261 1.00 90.12 84 ASP A O 1
ATOM 677 N N . ASP A 1 85 ? 8.606 -17.495 -9.460 1.00 91.75 85 ASP A N 1
ATOM 678 C CA . ASP A 1 85 ? 9.566 -16.453 -9.062 1.00 91.75 85 ASP A CA 1
ATOM 679 C C . ASP A 1 85 ? 9.946 -15.532 -10.231 1.00 91.75 85 ASP A C 1
ATOM 681 O O . ASP A 1 85 ? 10.093 -14.320 -10.051 1.00 91.75 85 ASP A O 1
ATOM 685 N N . ALA A 1 86 ? 10.074 -16.073 -11.450 1.00 94.06 86 ALA A N 1
ATOM 686 C CA . ALA A 1 86 ? 10.415 -15.268 -12.621 1.00 94.06 86 ALA A CA 1
ATOM 687 C C . ALA A 1 86 ? 9.289 -14.278 -12.959 1.00 94.06 86 ALA A C 1
ATOM 689 O O . ALA A 1 86 ? 9.553 -13.112 -13.264 1.00 94.06 86 ALA A O 1
ATOM 690 N N . THR A 1 87 ? 8.035 -14.712 -12.836 1.00 92.94 87 THR A N 1
ATOM 691 C CA . THR A 1 87 ? 6.855 -13.854 -13.005 1.00 92.94 87 THR A CA 1
ATOM 692 C C . THR A 1 87 ? 6.799 -12.763 -11.936 1.00 92.94 87 THR A C 1
ATOM 694 O O . THR A 1 87 ? 6.595 -11.592 -12.266 1.00 92.94 87 THR A O 1
ATOM 697 N N . VAL A 1 88 ? 7.033 -13.118 -10.668 1.00 95.06 88 VAL A N 1
ATOM 698 C CA . VAL A 1 88 ? 7.054 -12.161 -9.551 1.00 95.06 88 VAL A CA 1
ATOM 699 C C . VAL A 1 88 ? 8.120 -11.092 -9.775 1.00 95.06 88 VAL A C 1
ATOM 701 O O . VAL A 1 88 ? 7.815 -9.899 -9.748 1.00 95.06 88 VAL A O 1
ATOM 704 N N . HIS A 1 89 ? 9.362 -11.496 -10.040 1.00 96.50 89 HIS A N 1
ATOM 705 C CA . HIS A 1 89 ? 10.457 -10.550 -10.227 1.00 96.50 89 HIS A CA 1
ATOM 706 C C . HIS A 1 89 ? 10.287 -9.696 -11.486 1.00 96.50 89 HIS A C 1
ATOM 708 O O . HIS A 1 89 ? 10.562 -8.499 -11.427 1.00 96.50 89 HIS A O 1
ATOM 714 N N . SER A 1 90 ? 9.742 -10.252 -12.574 1.00 96.94 90 SER A N 1
ATOM 715 C CA . SER A 1 90 ? 9.415 -9.466 -13.768 1.00 96.94 90 SER A CA 1
ATOM 716 C C . SER A 1 90 ? 8.384 -8.373 -13.477 1.00 96.94 90 SER A C 1
ATOM 718 O O . SER A 1 90 ? 8.518 -7.273 -14.007 1.00 96.94 90 SER A O 1
ATOM 720 N N . LEU A 1 91 ? 7.366 -8.648 -12.654 1.00 97.06 91 LEU A N 1
ATOM 721 C CA . LEU A 1 91 ? 6.376 -7.641 -12.257 1.00 97.06 91 LEU A CA 1
ATOM 722 C C . LEU A 1 91 ? 6.976 -6.582 -11.333 1.00 97.06 91 LEU A C 1
ATOM 724 O O . LEU A 1 91 ? 6.644 -5.407 -11.454 1.00 97.06 91 LEU A O 1
ATOM 728 N N . MET A 1 92 ? 7.874 -6.975 -10.432 1.00 98.19 92 MET A N 1
ATOM 729 C CA . MET A 1 92 ? 8.594 -6.030 -9.578 1.00 98.19 92 MET A CA 1
ATOM 730 C C . MET A 1 92 ? 9.490 -5.095 -10.397 1.00 98.19 92 MET A C 1
ATOM 732 O O . MET A 1 92 ? 9.507 -3.894 -10.143 1.00 98.19 92 MET A O 1
ATOM 736 N N . ASP A 1 93 ? 10.196 -5.613 -11.402 1.00 98.19 93 ASP A N 1
ATOM 737 C CA . ASP A 1 93 ? 11.006 -4.784 -12.300 1.00 98.19 93 ASP A CA 1
ATOM 738 C C . ASP A 1 93 ? 10.130 -3.839 -13.131 1.00 98.19 93 ASP A C 1
ATOM 740 O O . ASP A 1 93 ? 10.470 -2.669 -13.309 1.00 98.19 93 ASP A O 1
ATOM 744 N N . GLU A 1 94 ? 8.961 -4.310 -13.573 1.00 97.69 94 GLU A N 1
ATOM 745 C CA . GLU A 1 94 ? 7.964 -3.476 -14.241 1.00 97.69 94 GLU A CA 1
ATOM 746 C C . GLU A 1 94 ? 7.472 -2.342 -13.327 1.00 97.69 94 GLU A C 1
ATOM 748 O O . GLU A 1 94 ? 7.457 -1.198 -13.773 1.00 97.69 94 GLU A O 1
ATOM 753 N N . MET A 1 95 ? 7.162 -2.606 -12.047 1.00 97.94 95 MET A N 1
ATOM 754 C CA . MET A 1 95 ? 6.745 -1.582 -11.066 1.00 97.94 95 MET A CA 1
ATOM 755 C C . MET A 1 95 ? 7.792 -0.476 -10.855 1.00 97.94 95 MET A C 1
ATOM 757 O O . MET A 1 95 ? 7.426 0.647 -10.515 1.00 97.94 95 MET A O 1
ATOM 761 N N . LEU A 1 96 ? 9.080 -0.781 -11.041 1.00 98.06 96 LEU A N 1
ATOM 762 C CA . LEU A 1 96 ? 10.185 0.180 -10.916 1.00 98.06 96 LEU A CA 1
ATOM 763 C C . LEU A 1 96 ? 10.562 0.850 -12.243 1.00 98.06 96 LEU A C 1
ATOM 765 O O . LEU A 1 96 ? 11.461 1.692 -12.275 1.00 98.06 96 LEU A O 1
ATOM 769 N N . SER A 1 97 ? 9.910 0.479 -13.346 1.00 96.88 97 SER A N 1
ATOM 770 C CA . SER A 1 97 ? 10.220 1.036 -14.658 1.00 96.88 97 SER A CA 1
ATOM 771 C C . SER A 1 97 ? 9.815 2.516 -14.768 1.00 96.88 97 SER A C 1
ATOM 773 O O . SER A 1 97 ? 8.878 2.966 -14.100 1.00 96.88 97 SER A O 1
ATOM 775 N N . PRO A 1 98 ? 10.454 3.297 -15.659 1.00 95.00 98 PRO A N 1
ATOM 776 C CA . PRO A 1 98 ? 10.053 4.683 -15.917 1.00 95.00 98 PRO A CA 1
ATOM 777 C C . PRO A 1 98 ? 8.579 4.832 -16.326 1.00 95.00 98 PRO A C 1
ATOM 779 O O . PRO A 1 98 ? 7.946 5.838 -16.019 1.00 95.00 98 PRO A O 1
ATOM 782 N N . ASP A 1 99 ? 8.008 3.810 -16.968 1.00 94.62 99 ASP A N 1
ATOM 783 C CA . ASP A 1 99 ? 6.607 3.802 -17.395 1.00 94.62 99 ASP A CA 1
ATOM 784 C C . ASP A 1 99 ? 5.622 3.570 -16.241 1.00 94.62 99 ASP A C 1
ATOM 786 O O . ASP A 1 99 ? 4.432 3.847 -16.399 1.00 94.62 99 ASP A O 1
ATOM 790 N N . MET A 1 100 ? 6.107 3.116 -15.085 1.00 96.50 100 MET A N 1
ATOM 791 C CA . MET A 1 100 ? 5.322 2.741 -13.903 1.00 96.50 100 MET A CA 1
ATOM 792 C C . MET A 1 100 ? 5.643 3.578 -12.666 1.00 96.50 100 MET A C 1
ATOM 794 O O . MET A 1 100 ? 5.174 3.285 -11.564 1.00 96.50 100 MET A O 1
ATOM 798 N N . THR A 1 101 ? 6.425 4.638 -12.843 1.00 97.50 101 THR A N 1
ATOM 799 C CA . THR A 1 101 ? 6.777 5.565 -11.775 1.00 97.50 101 THR A CA 1
ATOM 800 C C . THR A 1 101 ? 6.425 7.003 -12.154 1.00 97.50 101 THR A C 1
ATOM 802 O O . THR A 1 101 ? 6.280 7.345 -13.331 1.00 97.50 101 THR A O 1
ATOM 805 N N . SER A 1 102 ? 6.238 7.855 -11.143 1.00 97.31 102 SER A N 1
ATOM 806 C CA . SER A 1 102 ? 6.037 9.291 -11.329 1.00 97.31 102 SER A CA 1
ATOM 807 C C . SER A 1 102 ? 7.325 9.980 -11.785 1.00 97.31 102 SER A C 1
ATOM 809 O O . SER A 1 102 ? 8.408 9.395 -11.819 1.00 97.31 102 SER A O 1
ATOM 811 N N . THR A 1 103 ? 7.240 11.283 -12.049 1.00 95.88 103 THR A N 1
ATOM 812 C CA . THR A 1 103 ? 8.417 12.125 -12.299 1.00 95.88 103 THR A CA 1
ATOM 813 C C . THR A 1 103 ? 9.419 12.131 -11.142 1.00 95.88 103 THR A C 1
ATOM 815 O O . THR A 1 103 ? 10.610 12.307 -11.378 1.00 95.88 103 THR A O 1
ATOM 818 N N . GLU A 1 104 ? 8.970 11.908 -9.902 1.00 96.81 104 GLU A N 1
ATOM 819 C CA . GLU A 1 104 ? 9.837 11.726 -8.729 1.00 96.81 104 GLU A CA 1
ATOM 820 C C . GLU A 1 104 ? 10.242 10.262 -8.490 1.00 96.81 104 GLU A C 1
ATOM 822 O O . GLU A 1 104 ? 10.784 9.946 -7.434 1.00 96.81 104 GLU A O 1
ATOM 827 N N . 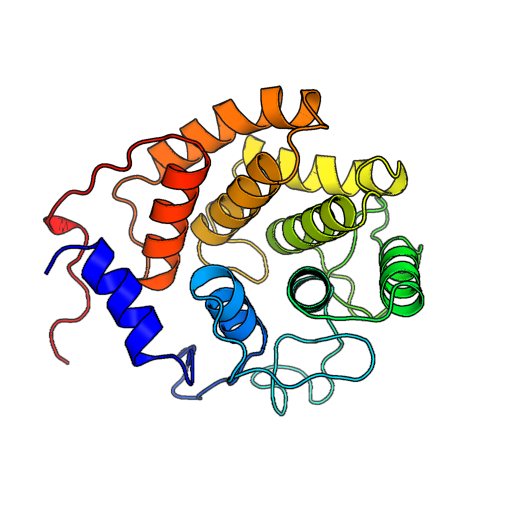SER A 1 105 ? 9.990 9.362 -9.447 1.00 97.44 105 SER A N 1
ATOM 828 C CA . SER A 1 105 ? 10.273 7.924 -9.338 1.00 97.44 105 SER A CA 1
ATOM 829 C C . SER A 1 105 ? 9.496 7.220 -8.208 1.00 97.44 105 SER A C 1
ATOM 831 O O . SER A 1 105 ? 9.975 6.258 -7.609 1.00 97.44 105 SER A O 1
ATOM 833 N N . ILE A 1 106 ? 8.285 7.698 -7.892 1.00 98.38 106 ILE A N 1
ATOM 834 C CA . ILE A 1 106 ? 7.364 7.028 -6.959 1.00 98.38 106 ILE A CA 1
ATOM 835 C C . ILE A 1 106 ? 6.530 6.013 -7.741 1.00 98.38 106 ILE A C 1
ATOM 837 O O . ILE A 1 106 ? 5.990 6.367 -8.786 1.00 98.38 106 ILE A O 1
ATOM 841 N N . VAL A 1 107 ? 6.387 4.785 -7.237 1.00 98.31 107 VAL A N 1
ATOM 842 C CA . VAL A 1 107 ? 5.584 3.740 -7.898 1.00 98.31 107 VAL A CA 1
ATOM 843 C C . VAL A 1 107 ? 4.130 4.189 -8.057 1.00 98.31 107 VAL A C 1
ATOM 845 O O . VAL A 1 107 ? 3.482 4.631 -7.105 1.00 98.31 107 VAL A O 1
ATOM 848 N N . GLU A 1 108 ? 3.609 4.064 -9.273 1.00 98.06 108 GLU A N 1
ATOM 849 C CA . GLU A 1 108 ? 2.235 4.411 -9.602 1.00 98.06 108 GLU A CA 1
ATOM 850 C C . GLU A 1 108 ? 1.283 3.229 -9.456 1.00 98.06 108 GLU A C 1
ATOM 852 O O . GLU A 1 108 ? 1.653 2.061 -9.498 1.00 98.06 108 GLU A O 1
ATOM 857 N N . VAL A 1 109 ? 0.007 3.555 -9.279 1.00 97.44 109 VAL A N 1
ATOM 858 C CA . VAL A 1 109 ? -1.012 2.591 -8.862 1.00 97.44 109 VAL A CA 1
ATOM 859 C C . VAL A 1 109 ? -1.345 1.573 -9.949 1.00 97.44 109 VAL A C 1
ATOM 861 O O . VAL A 1 109 ? -1.658 0.437 -9.619 1.00 97.44 109 VAL A O 1
ATOM 864 N N . TYR A 1 110 ? -1.328 1.957 -11.225 1.00 96.69 110 TYR A N 1
ATOM 865 C CA . TYR A 1 110 ? -1.842 1.118 -12.309 1.00 96.69 110 TYR A CA 1
ATOM 866 C C . TYR A 1 110 ? -0.749 0.697 -13.272 1.00 96.69 110 TYR A C 1
ATOM 868 O O . TYR A 1 110 ? 0.059 1.532 -13.667 1.00 96.69 110 TYR A O 1
ATOM 876 N N . PHE A 1 111 ? -0.831 -0.549 -13.747 1.00 94.56 111 PHE A N 1
ATOM 877 C CA . PHE A 1 111 ? -0.098 -1.065 -14.907 1.00 94.56 111 PHE A CA 1
ATOM 878 C C . PHE A 1 111 ? -0.631 -0.440 -16.202 1.00 94.56 111 PHE A C 1
ATOM 880 O O . PHE A 1 111 ? -1.256 -1.097 -17.033 1.00 94.56 111 PHE A O 1
ATOM 887 N N . SER A 1 112 ? -0.499 0.884 -16.317 1.00 92.44 112 SER A N 1
ATOM 888 C CA . SER A 1 112 ? -1.073 1.670 -17.403 1.00 92.44 112 SER A CA 1
ATOM 889 C C . SER A 1 112 ? -0.374 3.027 -17.558 1.00 92.44 112 SER A C 1
ATOM 891 O O . SER A 1 112 ? -0.506 3.890 -16.683 1.00 92.44 112 SER A O 1
ATOM 893 N N . PRO A 1 113 ? 0.266 3.297 -18.712 1.00 86.25 113 PRO A N 1
ATOM 894 C CA . PRO A 1 113 ? 0.929 4.578 -18.950 1.00 86.25 113 PRO A CA 1
ATOM 895 C C . PRO A 1 113 ? -0.062 5.746 -19.086 1.00 86.25 113 PRO A C 1
ATOM 897 O O . PRO A 1 113 ? 0.312 6.903 -18.910 1.00 86.25 113 PRO A O 1
ATOM 900 N N . SER A 1 114 ? -1.339 5.475 -19.373 1.00 88.56 114 SER A N 1
ATOM 901 C CA . SER A 1 114 ? -2.380 6.499 -19.517 1.00 88.56 114 SER A CA 1
ATOM 902 C C . SER A 1 114 ? -3.095 6.834 -18.203 1.00 88.56 114 SER A C 1
ATOM 904 O O . SER A 1 114 ? -3.847 7.810 -18.148 1.00 88.56 114 SER A O 1
ATOM 906 N N . ARG A 1 115 ? -2.864 6.066 -17.127 1.00 91.19 115 ARG A N 1
ATOM 907 C CA . ARG A 1 115 ? -3.560 6.218 -15.840 1.00 91.19 115 ARG A CA 1
ATOM 908 C C . ARG A 1 115 ? -2.590 6.469 -14.682 1.00 91.19 115 ARG A C 1
ATOM 910 O O . ARG A 1 115 ? -2.580 5.761 -13.682 1.00 91.19 115 ARG A O 1
ATOM 917 N N . LYS A 1 116 ? -1.849 7.565 -14.798 1.00 94.00 116 LYS A N 1
ATOM 918 C CA . LYS A 1 116 ? -0.867 8.063 -13.824 1.00 94.00 116 LYS A CA 1
ATOM 919 C C . LYS A 1 116 ? -1.524 8.480 -12.505 1.00 94.00 116 LYS A C 1
ATOM 921 O O . LYS A 1 116 ? -2.232 9.490 -12.456 1.00 94.00 116 LYS A O 1
ATOM 926 N N . ARG A 1 117 ? -1.377 7.675 -11.444 1.00 96.69 117 ARG A N 1
ATOM 927 C CA . ARG A 1 117 ? -1.983 7.906 -10.115 1.00 96.69 117 ARG A CA 1
ATOM 928 C C . ARG A 1 117 ? -1.046 7.457 -9.000 1.00 96.69 117 ARG A C 1
ATOM 930 O O . ARG A 1 117 ? -0.502 6.365 -9.070 1.00 96.69 117 ARG A O 1
ATOM 937 N N . LEU A 1 118 ? -0.973 8.264 -7.944 1.00 97.81 118 LEU A N 1
ATOM 938 C CA . LEU A 1 118 ? -0.268 7.953 -6.703 1.00 97.81 118 LEU A CA 1
ATOM 939 C C . LEU A 1 118 ? -1.261 7.713 -5.564 1.00 97.81 118 LEU A C 1
ATOM 941 O O . LEU A 1 118 ? -2.325 8.341 -5.512 1.00 97.81 118 LEU A O 1
ATOM 945 N N . ASP A 1 119 ? -0.895 6.814 -4.657 1.00 98.38 119 ASP A N 1
ATOM 946 C CA . ASP A 1 119 ? -1.585 6.588 -3.391 1.00 98.38 119 ASP A CA 1
ATOM 947 C C . ASP A 1 119 ? -0.590 6.011 -2.365 1.00 98.38 119 ASP A C 1
ATOM 949 O O . ASP A 1 119 ? 0.059 5.000 -2.652 1.00 98.38 119 ASP A O 1
ATOM 953 N N . PRO A 1 120 ? -0.431 6.626 -1.181 1.00 97.75 120 PRO A N 1
ATOM 954 C CA . PRO A 1 120 ? 0.564 6.185 -0.212 1.00 97.75 120 PRO A CA 1
ATOM 955 C C . PRO A 1 120 ? 0.183 4.867 0.481 1.00 97.75 120 PRO A C 1
ATOM 957 O O . PRO A 1 120 ? 1.078 4.132 0.883 1.00 97.75 120 PRO A O 1
ATOM 960 N N . ALA A 1 121 ? -1.104 4.514 0.592 1.00 97.50 121 ALA A N 1
ATOM 961 C CA . ALA A 1 121 ? -1.519 3.209 1.113 1.00 97.50 121 ALA A CA 1
ATOM 962 C C . ALA A 1 121 ? -1.195 2.082 0.120 1.00 97.50 121 ALA A C 1
ATOM 964 O O . ALA A 1 121 ? -0.666 1.050 0.526 1.00 97.50 121 ALA A O 1
ATOM 965 N N . VAL A 1 122 ? -1.407 2.3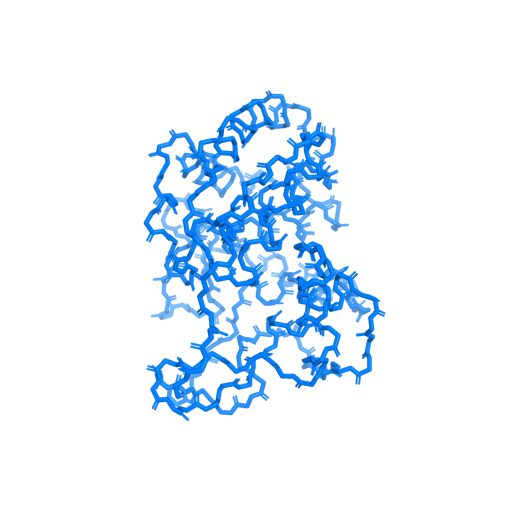22 -1.179 1.00 97.81 122 VAL A N 1
ATOM 966 C CA . VAL A 1 122 ? -0.994 1.396 -2.252 1.00 97.81 122 VAL A CA 1
ATOM 967 C C . VAL A 1 122 ? 0.522 1.188 -2.241 1.00 97.81 122 VAL A C 1
ATOM 969 O O . VAL A 1 122 ? 1.007 0.057 -2.278 1.00 97.81 122 VAL A O 1
ATOM 972 N N . CYS A 1 123 ? 1.285 2.280 -2.123 1.00 98.12 123 CYS A N 1
ATOM 973 C CA . CYS A 1 123 ? 2.746 2.228 -2.059 1.00 98.12 123 CYS A CA 1
ATOM 974 C C . CYS A 1 123 ? 3.255 1.367 -0.893 1.00 98.12 123 CYS A C 1
ATOM 976 O O . CYS A 1 123 ? 4.279 0.702 -1.030 1.00 98.12 123 CYS A O 1
ATOM 978 N N . ILE A 1 124 ? 2.548 1.331 0.243 1.00 97.31 124 ILE A N 1
ATOM 979 C CA . ILE A 1 124 ? 2.928 0.455 1.356 1.00 97.31 124 ILE A CA 1
ATOM 980 C C . ILE A 1 124 ? 2.861 -1.018 0.942 1.00 97.31 124 ILE A C 1
ATOM 982 O O . ILE A 1 124 ? 3.797 -1.760 1.232 1.00 97.31 124 ILE A O 1
ATOM 986 N N . ASN A 1 125 ? 1.808 -1.454 0.248 1.00 97.62 125 ASN A N 1
ATOM 987 C CA . ASN A 1 125 ? 1.699 -2.851 -0.180 1.00 97.62 125 ASN A CA 1
ATOM 988 C C . ASN A 1 125 ? 2.773 -3.227 -1.211 1.00 97.62 125 ASN A C 1
ATOM 990 O O . ASN A 1 125 ? 3.305 -4.335 -1.136 1.00 97.62 125 ASN A O 1
ATOM 994 N N . VAL A 1 126 ? 3.191 -2.290 -2.069 1.00 97.75 126 VAL A N 1
ATOM 995 C CA . VAL A 1 126 ? 4.382 -2.464 -2.919 1.00 97.75 126 VAL A CA 1
ATOM 996 C C . VAL A 1 126 ? 5.628 -2.685 -2.058 1.00 97.75 126 VAL A C 1
ATOM 998 O O . VAL A 1 126 ? 6.315 -3.692 -2.210 1.00 97.75 126 VAL A O 1
ATOM 1001 N N . LEU A 1 127 ? 5.903 -1.809 -1.086 1.00 96.25 127 LEU A N 1
ATOM 1002 C CA . LEU A 1 127 ? 7.064 -1.957 -0.195 1.00 96.25 127 LEU A CA 1
ATOM 1003 C C . LEU A 1 127 ? 7.050 -3.293 0.571 1.00 96.25 127 LEU A C 1
ATOM 1005 O O . LEU A 1 127 ? 8.104 -3.903 0.763 1.00 96.25 127 LEU A O 1
ATOM 1009 N N . ARG A 1 128 ? 5.866 -3.777 0.965 1.00 95.44 128 ARG A N 1
ATOM 1010 C CA . ARG A 1 128 ? 5.690 -5.091 1.603 1.00 95.44 128 ARG A CA 1
ATOM 1011 C C . ARG A 1 128 ? 6.036 -6.243 0.661 1.00 95.44 128 ARG A C 1
ATOM 1013 O O . ARG A 1 128 ? 6.726 -7.165 1.092 1.00 95.44 128 ARG A O 1
ATOM 1020 N N . LEU A 1 129 ? 5.620 -6.189 -0.610 1.00 96.38 129 LEU A N 1
ATOM 1021 C CA . LEU A 1 129 ? 6.021 -7.175 -1.623 1.00 96.38 129 LEU A CA 1
ATOM 1022 C C . LEU A 1 129 ? 7.544 -7.192 -1.796 1.00 96.38 129 LEU A C 1
ATOM 1024 O O . LEU A 1 129 ? 8.158 -8.254 -1.722 1.00 96.38 129 LEU A O 1
ATOM 1028 N N . PHE A 1 130 ? 8.161 -6.023 -1.980 1.00 95.94 130 PHE A N 1
ATOM 1029 C CA . PHE A 1 130 ? 9.612 -5.927 -2.151 1.00 95.94 130 PHE A CA 1
ATOM 1030 C C . PHE A 1 130 ? 10.372 -6.465 -0.945 1.00 95.94 130 PHE A C 1
ATOM 1032 O O . PHE A 1 130 ? 11.386 -7.141 -1.111 1.00 95.94 130 PHE A O 1
ATOM 1039 N N . HIS A 1 131 ? 9.868 -6.226 0.263 1.00 93.06 131 HIS A N 1
ATOM 1040 C CA . HIS A 1 131 ? 10.425 -6.845 1.453 1.00 93.06 131 HIS A CA 1
ATOM 1041 C C . HIS A 1 131 ? 10.276 -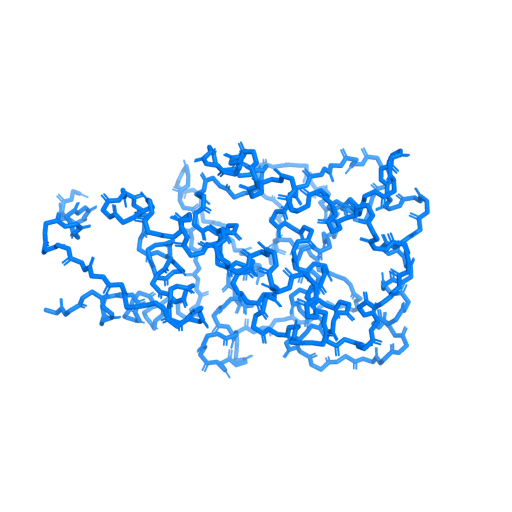8.370 1.444 1.00 93.06 131 HIS A C 1
ATOM 1043 O O . HIS A 1 131 ? 11.262 -9.077 1.645 1.00 93.06 131 HIS A O 1
ATOM 1049 N N . HIS A 1 132 ? 9.076 -8.881 1.168 1.00 93.50 132 HIS A N 1
ATOM 1050 C CA . HIS A 1 132 ? 8.807 -10.318 1.119 1.00 93.50 132 HIS A CA 1
ATOM 1051 C C . HIS A 1 132 ? 9.711 -11.058 0.120 1.00 93.50 132 HIS A C 1
ATOM 1053 O O . HIS A 1 132 ? 10.189 -12.148 0.413 1.00 93.50 132 HIS A O 1
ATOM 1059 N N . GLN A 1 133 ? 10.014 -10.424 -1.012 1.00 94.62 133 GLN A N 1
ATOM 1060 C CA . GLN A 1 133 ? 10.863 -10.965 -2.075 1.00 94.62 133 GLN A CA 1
ATOM 1061 C C . GLN A 1 133 ? 12.357 -10.639 -1.900 1.00 94.62 133 GLN A C 1
ATOM 1063 O O . GLN A 1 133 ? 13.126 -10.691 -2.856 1.00 94.62 133 GLN A O 1
ATOM 1068 N N . SER A 1 134 ? 12.789 -10.269 -0.686 1.00 92.25 134 SER A N 1
ATOM 1069 C CA . SER A 1 134 ? 14.191 -9.953 -0.353 1.00 92.25 134 SER A CA 1
ATOM 1070 C C . SER A 1 134 ? 14.827 -8.843 -1.209 1.00 92.25 134 SER A C 1
ATOM 1072 O O . SER A 1 134 ? 16.043 -8.791 -1.377 1.00 92.25 134 SER A O 1
ATOM 1074 N N . ARG A 1 135 ? 14.011 -7.913 -1.719 1.00 93.69 135 ARG A N 1
ATOM 1075 C CA . ARG A 1 135 ? 14.419 -6.749 -2.528 1.00 93.69 135 ARG A CA 1
ATOM 1076 C C . ARG A 1 135 ? 14.118 -5.409 -1.854 1.00 93.69 135 ARG A C 1
ATOM 1078 O O . ARG A 1 135 ? 14.107 -4.372 -2.509 1.00 93.69 135 ARG A O 1
ATOM 1085 N N . ALA A 1 136 ? 13.903 -5.393 -0.537 1.00 89.94 136 ALA A N 1
ATOM 1086 C CA . ALA A 1 136 ? 13.627 -4.156 0.198 1.00 89.94 136 ALA A CA 1
ATOM 1087 C C . ALA A 1 136 ? 14.710 -3.087 -0.004 1.00 89.94 136 ALA A C 1
ATOM 1089 O O . ALA A 1 136 ? 14.407 -1.902 -0.009 1.00 89.94 136 ALA A O 1
ATOM 1090 N N . THR A 1 137 ? 15.980 -3.460 -0.141 1.00 90.44 137 THR A N 1
ATOM 1091 C CA . THR A 1 137 ? 17.106 -2.515 -0.223 1.00 90.44 137 THR A CA 1
ATOM 1092 C C . THR A 1 137 ? 17.333 -1.929 -1.619 1.00 90.44 137 THR A C 1
ATOM 1094 O O . THR A 1 137 ? 18.287 -1.174 -1.795 1.00 90.44 137 THR A O 1
ATOM 1097 N N . ASP A 1 138 ? 16.467 -2.229 -2.593 1.00 93.75 138 ASP A N 1
ATOM 1098 C CA . ASP A 1 138 ? 16.551 -1.665 -3.940 1.00 93.75 138 ASP A CA 1
ATOM 1099 C C . ASP A 1 138 ? 16.500 -0.118 -3.881 1.00 93.75 138 ASP A C 1
ATOM 1101 O O . ASP A 1 138 ? 15.549 0.447 -3.320 1.00 93.75 138 ASP A O 1
ATOM 1105 N N . PRO A 1 139 ? 17.518 0.596 -4.405 1.00 94.31 139 PRO A N 1
ATOM 1106 C CA . PRO A 1 139 ? 17.592 2.053 -4.314 1.00 94.31 139 PRO A CA 1
ATOM 1107 C C . PRO A 1 139 ? 16.454 2.758 -5.061 1.00 94.31 139 PRO A C 1
ATOM 1109 O O . PRO A 1 139 ? 16.087 3.870 -4.678 1.00 94.31 139 PRO A O 1
ATOM 1112 N N . ALA A 1 140 ? 15.841 2.117 -6.064 1.00 96.50 140 ALA A N 1
ATOM 1113 C CA . ALA A 1 140 ? 14.689 2.673 -6.773 1.00 96.50 140 ALA A CA 1
ATOM 1114 C C . ALA A 1 140 ? 13.458 2.849 -5.860 1.00 96.50 140 ALA A C 1
ATOM 1116 O O . ALA A 1 140 ? 12.564 3.633 -6.163 1.00 96.50 140 ALA A O 1
ATOM 1117 N N . LEU A 1 141 ? 13.420 2.183 -4.698 1.00 95.38 141 LEU A N 1
ATOM 1118 C CA . LEU A 1 141 ? 12.333 2.317 -3.723 1.00 95.38 141 LEU A CA 1
ATOM 1119 C C . LEU A 1 141 ? 12.469 3.537 -2.805 1.00 95.38 141 LEU A C 1
ATOM 1121 O O . LEU A 1 141 ? 11.528 3.836 -2.067 1.00 95.38 141 LEU A O 1
ATOM 1125 N N . ILE A 1 142 ? 13.614 4.229 -2.795 1.00 94.25 142 ILE A N 1
ATOM 1126 C CA . ILE A 1 142 ? 13.857 5.365 -1.888 1.00 94.25 142 ILE A CA 1
ATOM 1127 C C . ILE A 1 142 ? 12.764 6.445 -2.012 1.00 94.25 142 ILE A C 1
ATOM 1129 O O . ILE A 1 142 ? 12.207 6.820 -0.976 1.00 94.25 142 ILE A O 1
ATOM 1133 N N . PRO A 1 143 ? 12.371 6.910 -3.215 1.00 97.19 143 PRO A N 1
ATOM 1134 C CA . PRO A 1 143 ? 11.322 7.923 -3.345 1.00 97.19 143 PRO A CA 1
ATOM 1135 C C . PRO A 1 143 ? 9.963 7.438 -2.834 1.00 97.19 143 PRO A C 1
ATOM 1137 O O . PRO A 1 143 ? 9.258 8.171 -2.144 1.00 97.19 143 PRO A O 1
ATOM 1140 N N . THR A 1 144 ? 9.627 6.171 -3.088 1.00 97.50 144 THR A N 1
ATOM 1141 C CA . THR A 1 144 ? 8.382 5.550 -2.610 1.00 97.50 144 THR A CA 1
ATOM 1142 C C . THR A 1 144 ? 8.348 5.450 -1.081 1.00 97.50 144 THR A C 1
ATOM 1144 O O . THR A 1 144 ? 7.330 5.762 -0.462 1.00 97.50 144 THR A O 1
ATOM 1147 N N . ARG A 1 145 ? 9.470 5.095 -0.437 1.00 94.50 145 ARG A N 1
ATOM 1148 C CA . ARG A 1 145 ? 9.601 5.115 1.032 1.00 94.50 145 ARG A CA 1
ATOM 1149 C C . ARG A 1 145 ? 9.410 6.517 1.603 1.00 94.50 145 ARG A C 1
ATOM 1151 O O . ARG A 1 145 ? 8.669 6.677 2.571 1.00 94.50 145 ARG A O 1
ATOM 1158 N N . ILE A 1 146 ? 10.058 7.520 1.003 1.00 94.25 146 ILE A N 1
ATOM 1159 C CA . ILE A 1 146 ? 9.932 8.923 1.420 1.00 94.25 146 ILE A CA 1
ATOM 1160 C C . ILE A 1 146 ? 8.477 9.371 1.294 1.00 94.25 146 ILE A C 1
ATOM 1162 O O . ILE A 1 146 ? 7.948 9.953 2.231 1.00 94.25 146 ILE A O 1
ATOM 1166 N N . TYR A 1 147 ? 7.803 9.040 0.191 1.00 97.12 147 TYR A N 1
ATOM 1167 C CA . TYR A 1 147 ? 6.399 9.384 -0.025 1.00 97.12 147 TYR A CA 1
ATOM 1168 C C . TYR A 1 147 ? 5.469 8.818 1.061 1.00 97.12 147 TYR A C 1
ATOM 1170 O O . TYR A 1 147 ? 4.631 9.541 1.606 1.00 97.12 147 TYR A O 1
ATOM 1178 N N . VAL A 1 148 ? 5.650 7.545 1.430 1.00 96.06 148 VAL A N 1
ATOM 1179 C CA . VAL A 1 148 ? 4.903 6.900 2.525 1.00 96.06 148 VAL A CA 1
ATOM 1180 C C . VAL A 1 148 ? 5.216 7.550 3.875 1.00 96.06 148 VAL A C 1
ATOM 1182 O O . VAL A 1 148 ? 4.303 7.844 4.650 1.00 96.06 148 VAL A O 1
ATOM 1185 N N . HIS A 1 149 ? 6.493 7.799 4.161 1.00 93.75 149 HIS A N 1
ATOM 1186 C CA . HIS A 1 149 ? 6.923 8.423 5.409 1.00 93.75 149 HIS A CA 1
ATOM 1187 C C . HIS A 1 149 ? 6.377 9.852 5.551 1.00 93.75 149 HIS A C 1
ATOM 1189 O O . HIS A 1 149 ? 5.822 10.207 6.592 1.00 93.75 149 HIS A O 1
ATOM 1195 N N . ASP A 1 150 ? 6.444 10.655 4.489 1.00 94.88 150 ASP A N 1
ATOM 1196 C CA . ASP A 1 150 ? 5.898 12.010 4.458 1.00 94.88 150 ASP A CA 1
ATOM 1197 C C . ASP A 1 150 ? 4.385 12.016 4.681 1.00 94.88 150 ASP A C 1
ATOM 1199 O O . ASP A 1 150 ? 3.881 12.898 5.381 1.00 94.88 150 ASP A O 1
ATOM 1203 N N . ALA A 1 151 ? 3.660 11.021 4.157 1.00 96.69 151 ALA A N 1
ATOM 1204 C CA . ALA A 1 151 ? 2.232 10.889 4.418 1.00 96.69 151 ALA A CA 1
ATOM 1205 C C . ALA A 1 151 ? 1.935 10.692 5.913 1.00 96.69 151 ALA A C 1
ATOM 1207 O O . ALA A 1 151 ? 1.015 11.325 6.443 1.00 96.69 151 ALA A O 1
ATOM 1208 N N . LEU A 1 152 ? 2.741 9.883 6.614 1.00 96.00 152 LEU A N 1
ATOM 1209 C CA . LEU A 1 152 ? 2.631 9.691 8.062 1.00 96.00 152 LEU A CA 1
ATOM 1210 C C . LEU A 1 152 ? 2.988 10.975 8.834 1.00 96.00 152 LEU A C 1
ATOM 1212 O O . LEU A 1 152 ? 2.194 11.426 9.661 1.00 96.00 152 LEU A O 1
ATOM 1216 N N . VAL A 1 153 ? 4.145 11.586 8.546 1.00 95.19 153 VAL A N 1
ATOM 1217 C CA . VAL A 1 153 ? 4.650 12.798 9.229 1.00 95.19 153 VAL A CA 1
ATOM 1218 C C . VAL A 1 153 ? 3.693 13.971 9.078 1.00 95.19 153 VAL A C 1
ATOM 1220 O O . VAL A 1 153 ? 3.350 14.634 10.056 1.00 95.19 153 VAL A O 1
ATOM 1223 N N . ARG A 1 154 ? 3.233 14.221 7.852 1.00 96.56 154 ARG A N 1
ATOM 1224 C CA . ARG A 1 154 ? 2.329 15.332 7.532 1.00 96.56 154 ARG A CA 1
ATOM 1225 C C . ARG A 1 154 ? 0.868 14.999 7.822 1.00 96.56 154 ARG A C 1
ATOM 1227 O O . ARG A 1 154 ? 0.013 15.864 7.653 1.00 96.56 154 ARG A O 1
ATOM 1234 N N . ARG A 1 155 ? 0.579 13.761 8.241 1.00 97.00 155 ARG A N 1
ATOM 1235 C CA . ARG A 1 155 ? -0.766 13.241 8.516 1.00 97.00 155 ARG A CA 1
ATOM 1236 C C . ARG A 1 155 ? -1.738 13.433 7.345 1.00 97.00 155 ARG A C 1
ATOM 1238 O O . ARG A 1 155 ? -2.937 13.611 7.553 1.00 97.00 155 ARG A O 1
ATOM 1245 N N . THR A 1 156 ? -1.241 13.388 6.109 1.00 97.00 156 THR A N 1
ATOM 1246 C CA . THR A 1 156 ? -2.075 13.600 4.911 1.00 97.00 156 THR A CA 1
ATOM 1247 C C . THR A 1 156 ? -3.080 12.471 4.703 1.00 97.00 156 THR A C 1
ATOM 1249 O O . THR A 1 156 ? -4.111 12.692 4.081 1.00 97.00 156 THR A O 1
ATOM 1252 N N . TYR A 1 157 ? -2.827 11.296 5.286 1.00 96.75 157 TYR A N 1
ATOM 1253 C CA . TYR A 1 157 ? -3.742 10.154 5.275 1.00 96.75 157 TYR A CA 1
ATOM 1254 C C . TYR A 1 157 ? -5.016 10.368 6.113 1.00 96.75 157 TYR A C 1
ATOM 1256 O O . TYR A 1 157 ? -5.935 9.564 6.000 1.00 96.75 157 TYR A O 1
ATOM 1264 N N . LEU A 1 158 ? -5.096 11.399 6.974 1.00 96.38 158 LEU A N 1
ATOM 1265 C CA . LEU A 1 158 ? -6.223 11.579 7.907 1.00 96.38 158 LEU A CA 1
ATOM 1266 C C . LEU A 1 158 ? -7.579 11.745 7.212 1.00 96.38 158 LEU A C 1
ATOM 1268 O O . LEU A 1 158 ? -8.594 11.342 7.773 1.00 96.38 158 LEU A O 1
ATOM 1272 N N . ALA A 1 159 ? -7.593 12.322 6.009 1.00 93.19 159 ALA A N 1
ATOM 1273 C CA . ALA A 1 159 ? -8.794 12.469 5.185 1.00 93.19 159 ALA A CA 1
ATOM 1274 C C . ALA A 1 159 ? -9.056 11.242 4.286 1.00 93.19 159 ALA A C 1
ATOM 1276 O O . ALA A 1 159 ? -9.836 11.326 3.338 1.00 93.19 159 ALA A O 1
ATOM 1277 N N . GLY A 1 160 ? -8.371 10.130 4.557 1.00 93.44 160 GLY A N 1
ATOM 1278 C CA . GLY A 1 160 ? -8.216 9.024 3.629 1.00 93.44 160 GLY A CA 1
ATOM 1279 C C . GLY A 1 160 ? -7.083 9.263 2.630 1.00 93.44 160 GLY A C 1
ATOM 1280 O O . GLY A 1 160 ? -6.473 10.333 2.555 1.00 93.44 160 GLY A O 1
ATOM 1281 N N . THR A 1 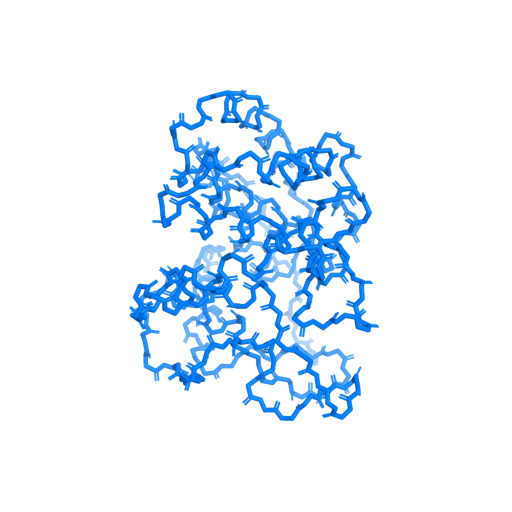161 ? -6.788 8.231 1.854 1.00 96.00 161 THR A N 1
ATOM 1282 C CA . THR A 1 161 ? -5.952 8.300 0.659 1.00 96.00 161 THR A CA 1
ATOM 1283 C C . THR A 1 161 ? -6.835 8.314 -0.589 1.00 96.00 161 THR A C 1
ATOM 1285 O O . THR A 1 161 ? -8.055 8.469 -0.517 1.00 96.00 161 THR A O 1
ATOM 1288 N N . ARG A 1 162 ? -6.235 8.187 -1.772 1.00 94.31 162 ARG A N 1
ATOM 1289 C CA . ARG A 1 162 ? -6.972 8.257 -3.030 1.00 94.31 162 ARG A CA 1
ATOM 1290 C C . ARG A 1 162 ? -8.004 7.133 -3.168 1.00 94.31 162 ARG A C 1
ATOM 1292 O O . ARG A 1 162 ? -9.088 7.395 -3.686 1.00 94.31 162 ARG A O 1
ATOM 1299 N N . TYR A 1 163 ? -7.662 5.914 -2.756 1.00 92.25 163 TYR A N 1
ATOM 1300 C CA . TYR A 1 163 ? -8.540 4.741 -2.881 1.00 92.25 163 TYR A CA 1
ATOM 1301 C C . TYR A 1 163 ? -9.121 4.265 -1.549 1.00 92.25 163 TYR A C 1
ATOM 1303 O O . TYR A 1 163 ? -10.139 3.572 -1.544 1.00 92.25 163 TYR A O 1
ATOM 1311 N N . TYR A 1 164 ? -8.543 4.690 -0.426 1.00 92.19 164 TYR A N 1
ATOM 1312 C CA . TYR A 1 164 ? -8.998 4.315 0.907 1.00 92.19 164 TYR A CA 1
ATOM 1313 C C . TYR A 1 164 ? -9.546 5.528 1.642 1.00 92.19 164 TYR A C 1
ATOM 1315 O O . TYR A 1 164 ? -8.796 6.367 2.120 1.00 92.19 164 TYR A O 1
ATOM 1323 N N . SER A 1 165 ? -10.870 5.616 1.756 1.00 90.75 165 SER A N 1
ATOM 1324 C CA . SER A 1 165 ? -11.532 6.751 2.415 1.00 90.75 165 SER A CA 1
ATOM 1325 C C . SER A 1 165 ? -11.255 6.834 3.917 1.00 90.75 165 SER A C 1
ATOM 1327 O O . SER A 1 165 ? -11.356 7.910 4.493 1.00 90.75 165 SER A O 1
ATOM 1329 N N . GLU A 1 166 ? -10.918 5.709 4.547 1.00 92.06 166 GLU A N 1
ATOM 1330 C CA . GLU A 1 166 ? -10.686 5.634 5.986 1.00 92.06 166 GLU A CA 1
ATOM 1331 C C . GLU A 1 166 ? -9.182 5.689 6.300 1.00 92.06 166 GLU A C 1
ATOM 1333 O O . GLU A 1 166 ? -8.408 4.891 5.759 1.00 92.06 166 GLU A O 1
ATOM 1338 N N . PRO A 1 167 ? -8.744 6.577 7.211 1.00 94.62 167 PRO A N 1
ATOM 1339 C CA . PRO A 1 167 ? -7.327 6.763 7.538 1.00 94.62 167 PRO A CA 1
ATOM 1340 C C . PRO A 1 167 ? -6.691 5.526 8.182 1.00 94.62 167 PRO A C 1
ATOM 1342 O O . PRO A 1 167 ? -5.476 5.335 8.120 1.00 94.62 167 PRO A O 1
ATOM 1345 N N . ASP A 1 168 ? -7.507 4.677 8.807 1.00 94.88 168 ASP A N 1
ATOM 1346 C CA . ASP A 1 168 ? -7.040 3.503 9.538 1.00 94.88 168 ASP A CA 1
ATOM 1347 C C . ASP A 1 168 ? -6.478 2.421 8.605 1.00 94.88 168 ASP A C 1
ATOM 1349 O O . ASP A 1 168 ? -5.632 1.638 9.033 1.00 94.88 168 ASP A O 1
ATOM 1353 N N . VAL A 1 169 ? -6.862 2.422 7.321 1.00 94.69 169 VAL A N 1
ATOM 1354 C CA . VAL A 1 169 ? -6.322 1.482 6.327 1.00 94.69 169 VAL A CA 1
ATOM 1355 C C . VAL A 1 169 ? -4.839 1.754 6.063 1.00 94.69 169 VAL A C 1
ATOM 1357 O O . VAL A 1 169 ? -4.024 0.833 6.074 1.00 94.69 169 VAL A O 1
ATOM 1360 N N . PHE A 1 170 ? -4.469 3.031 5.908 1.00 97.44 170 PHE A N 1
ATOM 1361 C CA . PHE A 1 170 ? -3.072 3.442 5.750 1.00 97.44 170 PHE A CA 1
ATOM 1362 C C . PHE A 1 170 ? -2.229 3.026 6.964 1.00 97.44 170 PHE A C 1
ATOM 1364 O O . PHE A 1 170 ? -1.165 2.425 6.811 1.00 97.44 170 PHE A O 1
ATOM 1371 N N . LEU A 1 171 ? -2.722 3.301 8.178 1.00 96.75 171 LEU A N 1
ATOM 1372 C CA . LEU A 1 171 ? -2.018 2.953 9.417 1.00 96.75 171 LEU A CA 1
ATOM 1373 C C . LEU A 1 171 ? -1.879 1.441 9.602 1.00 96.75 171 LEU A C 1
ATOM 1375 O O . LEU A 1 171 ? -0.846 0.976 10.083 1.00 96.75 171 LEU A O 1
ATOM 1379 N N . TYR A 1 172 ? -2.895 0.679 9.205 1.00 95.88 172 TYR A N 1
ATOM 1380 C CA . TYR A 1 172 ? -2.861 -0.775 9.235 1.00 95.88 172 TYR A CA 1
ATOM 1381 C C . TYR A 1 172 ? -1.791 -1.343 8.308 1.00 95.88 172 TYR A C 1
ATOM 1383 O O . TYR A 1 172 ? -0.915 -2.064 8.785 1.00 95.88 172 TYR A O 1
ATOM 1391 N N . PHE A 1 173 ? -1.774 -0.967 7.027 1.00 96.12 173 PHE A N 1
ATOM 1392 C CA . PHE A 1 173 ? -0.728 -1.443 6.119 1.00 96.12 173 PHE A CA 1
ATOM 1393 C C . PHE A 1 173 ? 0.665 -1.032 6.592 1.00 96.12 173 PHE A C 1
ATOM 1395 O O . PHE A 1 173 ? 1.594 -1.839 6.524 1.00 96.12 173 PHE A O 1
ATOM 1402 N N . LEU A 1 174 ? 0.820 0.186 7.123 1.00 95.44 174 LEU A N 1
ATOM 1403 C CA . LEU A 1 174 ? 2.111 0.649 7.625 1.00 95.44 174 LEU A CA 1
ATOM 1404 C C . LEU A 1 174 ? 2.572 -0.151 8.850 1.00 95.44 174 LEU A C 1
ATOM 1406 O O . LEU A 1 174 ? 3.751 -0.484 8.953 1.00 95.44 174 LEU A O 1
ATOM 1410 N N . ALA A 1 175 ? 1.652 -0.519 9.746 1.00 93.88 175 ALA A N 1
ATOM 1411 C CA . ALA A 1 175 ? 1.946 -1.408 10.867 1.00 93.88 175 ALA A CA 1
ATOM 1412 C C . ALA A 1 175 ? 2.433 -2.783 10.396 1.00 93.88 175 ALA A C 1
ATOM 1414 O O . ALA A 1 175 ? 3.413 -3.300 10.936 1.00 93.88 175 ALA A O 1
ATOM 1415 N N . LEU A 1 176 ? 1.797 -3.353 9.368 1.00 93.06 176 LEU A N 1
ATOM 1416 C CA . LEU A 1 176 ? 2.238 -4.618 8.783 1.00 93.06 176 LEU A CA 1
ATOM 1417 C C . LEU A 1 176 ? 3.624 -4.492 8.146 1.00 93.06 176 LEU A C 1
ATOM 1419 O O . LEU A 1 176 ? 4.466 -5.343 8.413 1.00 93.06 176 LEU A O 1
ATOM 1423 N N . LEU A 1 177 ? 3.891 -3.419 7.391 1.00 92.94 177 LEU A N 1
ATOM 1424 C CA . LEU A 1 177 ? 5.209 -3.163 6.800 1.00 92.94 177 LEU A CA 1
ATOM 1425 C C . LEU A 1 177 ? 6.305 -3.070 7.868 1.00 92.94 177 LEU A C 1
ATOM 1427 O O . LEU A 1 177 ? 7.337 -3.719 7.735 1.00 92.94 177 LEU A O 1
ATOM 1431 N N . VAL A 1 178 ? 6.080 -2.305 8.941 1.00 89.81 178 VAL A N 1
ATOM 1432 C CA . VAL A 1 178 ? 7.054 -2.162 10.039 1.00 89.81 178 VAL A CA 1
ATOM 1433 C C . VAL A 1 178 ? 7.311 -3.501 10.736 1.00 89.81 178 VAL A C 1
ATOM 1435 O O . VAL A 1 178 ? 8.450 -3.804 11.079 1.00 89.81 178 VAL A O 1
ATOM 1438 N N . ARG A 1 179 ? 6.275 -4.326 10.932 1.00 87.12 179 ARG A N 1
ATOM 1439 C CA . ARG A 1 179 ? 6.422 -5.673 11.508 1.00 87.12 179 ARG A CA 1
ATOM 1440 C C . ARG A 1 179 ? 7.186 -6.613 10.585 1.00 87.12 179 ARG A C 1
ATOM 1442 O O . ARG A 1 179 ? 7.982 -7.419 11.054 1.00 87.12 179 ARG A O 1
ATOM 1449 N N . GLU A 1 180 ? 6.874 -6.564 9.297 1.00 85.94 180 GLU A N 1
ATOM 1450 C CA . GLU A 1 180 ? 7.438 -7.460 8.293 1.00 85.94 180 GLU A CA 1
ATOM 1451 C C . GLU A 1 180 ? 8.888 -7.118 7.988 1.00 85.94 180 GLU A C 1
ATOM 1453 O O . GLU A 1 180 ? 9.637 -8.043 7.713 1.00 85.94 180 GLU A O 1
ATOM 1458 N N . ASN A 1 181 ? 9.286 -5.846 8.108 1.00 76.75 181 ASN A N 1
ATOM 1459 C CA . ASN A 1 181 ? 10.618 -5.345 7.780 1.00 76.75 181 ASN A CA 1
ATOM 1460 C C . ASN A 1 181 ? 11.444 -4.934 9.019 1.00 76.75 181 ASN A C 1
ATOM 1462 O O . ASN A 1 181 ? 11.698 -3.745 9.224 1.00 76.75 181 ASN A O 1
ATOM 1466 N N . PRO A 1 182 ? 11.912 -5.890 9.846 1.00 62.25 182 PRO A N 1
ATOM 1467 C CA . PRO A 1 182 ? 12.775 -5.589 10.985 1.00 62.25 182 PRO A CA 1
ATOM 1468 C C . PRO A 1 182 ? 14.227 -5.276 10.576 1.00 62.25 182 PRO A C 1
ATOM 1470 O O . PRO A 1 182 ? 15.004 -4.827 11.415 1.00 62.25 182 PRO A O 1
ATOM 1473 N N . VAL A 1 183 ? 14.613 -5.543 9.319 1.00 52.81 183 VAL A N 1
ATOM 1474 C CA . VAL A 1 183 ? 15.997 -5.402 8.823 1.00 52.81 183 VAL A CA 1
ATOM 1475 C C . VAL A 1 183 ? 16.334 -3.943 8.500 1.00 52.81 183 VAL A C 1
ATOM 1477 O O . VAL A 1 183 ? 17.469 -3.513 8.701 1.00 52.81 183 VAL A O 1
ATOM 1480 N N . ASP A 1 184 ? 15.352 -3.151 8.065 1.00 63.28 184 ASP A N 1
ATOM 1481 C CA . ASP A 1 184 ? 15.486 -1.699 7.911 1.00 63.28 184 ASP A CA 1
ATOM 1482 C C . ASP A 1 184 ? 15.277 -1.008 9.271 1.00 63.28 184 ASP A C 1
ATOM 1484 O O . ASP A 1 184 ? 14.278 -0.325 9.513 1.00 63.28 184 ASP A O 1
ATOM 1488 N N . ALA A 1 185 ? 16.221 -1.236 10.195 1.00 59.66 185 ALA A N 1
ATOM 1489 C CA . ALA A 1 185 ? 16.179 -0.695 11.556 1.00 59.66 185 ALA A CA 1
ATOM 1490 C C . ALA A 1 185 ? 15.984 0.830 11.559 1.00 59.66 185 ALA A C 1
ATOM 1492 O O . ALA A 1 185 ? 15.244 1.349 12.382 1.00 59.66 185 ALA A O 1
ATOM 1493 N N . SER A 1 186 ? 16.550 1.531 10.573 1.00 63.31 186 SER A N 1
ATOM 1494 C CA . SER A 1 186 ? 16.387 2.975 10.379 1.00 63.31 186 SER A CA 1
ATOM 1495 C C . SER A 1 186 ? 14.928 3.372 10.123 1.00 63.31 186 SER A C 1
ATOM 1497 O O . SER A 1 186 ? 14.420 4.301 10.761 1.00 63.31 186 SER A O 1
ATOM 1499 N N . LEU A 1 187 ? 14.237 2.673 9.212 1.00 66.44 187 LEU A N 1
ATOM 1500 C CA . LEU A 1 187 ? 12.828 2.941 8.930 1.00 66.44 187 LEU A CA 1
ATOM 1501 C C . LEU A 1 187 ? 11.959 2.592 10.140 1.00 66.44 187 LEU A C 1
ATOM 1503 O O . LEU A 1 187 ? 11.089 3.381 10.507 1.00 66.44 187 LEU A O 1
ATOM 1507 N N . ALA A 1 188 ? 12.201 1.445 10.777 1.00 70.88 188 ALA A N 1
ATOM 1508 C CA . ALA A 1 188 ? 11.449 1.019 11.951 1.00 70.88 188 ALA A CA 1
ATOM 1509 C C . ALA A 1 188 ? 11.649 1.973 13.145 1.00 70.88 188 ALA A C 1
ATOM 1511 O O . ALA A 1 188 ? 10.668 2.365 13.773 1.00 70.88 188 ALA A O 1
ATOM 1512 N N . GLU A 1 189 ? 12.878 2.409 13.428 1.00 75.25 189 GLU A N 1
ATOM 1513 C CA . GLU A 1 189 ? 13.207 3.328 14.527 1.00 75.25 189 GLU A CA 1
ATOM 1514 C C . GLU A 1 189 ? 12.523 4.690 14.381 1.00 75.25 189 GLU A C 1
ATOM 1516 O O . GLU A 1 189 ? 12.021 5.233 15.365 1.00 75.25 189 GLU A O 1
ATOM 1521 N N . GLN A 1 190 ? 12.460 5.229 13.162 1.00 79.19 190 GLN A N 1
ATOM 1522 C CA . GLN A 1 190 ? 11.839 6.532 12.902 1.00 79.19 190 GLN A CA 1
ATOM 1523 C C . GLN A 1 190 ? 10.313 6.431 12.776 1.00 79.19 190 GLN A C 1
ATOM 1525 O O . GLN A 1 190 ? 9.576 7.268 13.301 1.00 79.19 190 GLN A O 1
ATOM 1530 N N . THR A 1 191 ? 9.823 5.381 12.115 1.00 84.88 191 THR A N 1
ATOM 1531 C CA . THR A 1 191 ? 8.401 5.242 11.770 1.00 84.88 191 THR A CA 1
ATOM 1532 C C . THR A 1 191 ? 7.581 4.702 12.937 1.00 84.88 191 THR A C 1
ATOM 1534 O O . THR A 1 191 ? 6.457 5.152 13.147 1.00 84.88 191 THR A O 1
ATOM 1537 N N . LEU A 1 192 ? 8.109 3.760 13.728 1.00 87.62 192 LEU A N 1
ATOM 1538 C CA . LEU A 1 192 ? 7.340 3.074 14.773 1.00 87.62 192 LEU A CA 1
ATOM 1539 C C . LEU A 1 192 ? 6.841 4.005 15.893 1.00 87.62 192 LEU A C 1
ATOM 1541 O O . LEU A 1 192 ? 5.664 3.888 16.255 1.00 87.62 192 LEU A O 1
ATOM 1545 N N . PRO A 1 193 ? 7.650 4.927 16.460 1.00 89.25 193 PRO A N 1
ATOM 1546 C CA . PRO A 1 193 ? 7.160 5.857 17.476 1.00 89.25 193 PRO A CA 1
ATOM 1547 C C . PRO A 1 193 ? 6.032 6.739 16.939 1.00 89.25 193 PRO A C 1
ATOM 1549 O O . PRO A 1 193 ? 4.995 6.878 17.587 1.00 89.25 193 PRO A O 1
ATOM 1552 N N . LEU A 1 194 ? 6.200 7.266 15.724 1.00 92.06 194 LEU A N 1
ATOM 1553 C CA . LEU A 1 194 ? 5.214 8.129 15.088 1.00 92.06 194 LEU A CA 1
ATOM 1554 C C . LEU A 1 194 ? 3.924 7.372 14.745 1.00 92.06 194 LEU A C 1
ATOM 1556 O O . LEU A 1 194 ? 2.832 7.853 15.040 1.00 92.06 194 LEU A O 1
ATOM 1560 N N . LEU A 1 195 ? 4.040 6.162 14.195 1.00 93.25 195 LEU A N 1
ATOM 1561 C CA . LEU A 1 195 ? 2.909 5.284 13.907 1.00 93.25 195 LEU A CA 1
ATOM 1562 C C . LEU A 1 195 ? 2.104 4.978 15.177 1.00 93.25 195 LEU A C 1
ATOM 1564 O O . LEU A 1 195 ? 0.876 5.051 15.158 1.00 93.25 195 LEU A O 1
ATOM 1568 N N . ARG A 1 196 ? 2.776 4.692 16.300 1.00 92.00 196 ARG A N 1
ATOM 1569 C CA . ARG A 1 196 ? 2.111 4.489 17.596 1.00 92.00 196 ARG A CA 1
ATOM 1570 C C . ARG A 1 196 ? 1.347 5.733 18.039 1.00 92.00 196 ARG A C 1
ATOM 1572 O O . ARG A 1 196 ? 0.191 5.604 18.429 1.00 92.00 196 ARG A O 1
ATOM 1579 N N . THR A 1 197 ? 1.947 6.920 17.945 1.00 93.00 197 THR A N 1
ATOM 1580 C CA . THR A 1 197 ? 1.254 8.183 18.251 1.00 93.00 197 THR A CA 1
ATOM 1581 C C . THR A 1 197 ? 0.018 8.360 17.374 1.00 93.00 197 THR A C 1
ATOM 1583 O O . THR A 1 197 ? -1.061 8.635 17.887 1.00 93.00 197 THR A O 1
ATOM 1586 N N . CYS A 1 198 ? 0.141 8.132 16.068 1.00 94.62 198 CYS A N 1
ATOM 1587 C CA . CYS A 1 198 ? -0.983 8.216 15.142 1.00 94.62 198 CYS A CA 1
ATOM 1588 C C . CYS A 1 198 ? -2.115 7.239 15.491 1.00 94.62 198 CYS A C 1
ATOM 1590 O O . CYS A 1 198 ? -3.276 7.636 15.514 1.00 94.62 198 CYS A O 1
ATOM 1592 N N . LEU A 1 199 ? -1.797 5.988 15.827 1.00 93.75 199 LEU A N 1
ATOM 1593 C CA . LEU A 1 199 ? -2.789 4.996 16.253 1.00 93.75 199 LEU A CA 1
ATOM 1594 C C . LEU A 1 199 ? -3.484 5.378 17.571 1.00 93.75 199 LEU A C 1
ATOM 1596 O O . LEU A 1 199 ? -4.685 5.152 17.721 1.00 93.75 199 LEU A O 1
ATOM 1600 N N . VAL A 1 200 ? -2.755 5.982 18.516 1.00 91.06 200 VAL A N 1
ATOM 1601 C CA . VAL A 1 200 ? -3.326 6.494 19.773 1.00 91.06 200 VAL A CA 1
ATOM 1602 C C . VAL A 1 200 ? -4.264 7.671 19.518 1.00 91.06 200 VAL A C 1
ATOM 1604 O O . VAL A 1 200 ? -5.354 7.698 20.087 1.00 91.06 200 VAL A O 1
ATOM 1607 N N . ASP A 1 201 ? -3.885 8.602 18.644 1.00 92.50 201 ASP A N 1
ATOM 1608 C CA . ASP A 1 201 ? -4.714 9.758 18.276 1.00 92.50 201 ASP A CA 1
ATOM 1609 C C . ASP A 1 201 ? -6.025 9.332 17.600 1.00 92.50 201 ASP A C 1
ATOM 1611 O O . ASP A 1 201 ? -7.047 10.005 17.723 1.00 92.50 201 ASP A O 1
ATOM 1615 N N . ARG A 1 202 ? -6.020 8.184 16.912 1.00 92.88 202 ARG A N 1
ATOM 1616 C CA . ARG A 1 202 ? -7.221 7.594 16.312 1.00 92.88 202 ARG A CA 1
ATOM 1617 C C . ARG A 1 202 ? -8.156 6.940 17.330 1.00 92.88 202 ARG A C 1
ATOM 1619 O O . ARG A 1 202 ? -9.287 6.618 16.971 1.00 92.88 202 ARG A O 1
ATOM 1626 N N . ARG A 1 203 ? -7.757 6.749 18.593 1.00 87.19 203 ARG A N 1
ATOM 1627 C CA . ARG A 1 203 ? -8.618 6.125 19.612 1.00 87.19 203 ARG A CA 1
ATOM 1628 C C . ARG A 1 203 ? -9.931 6.896 19.781 1.00 87.19 203 ARG A C 1
ATOM 1630 O O . ARG A 1 203 ? -9.927 8.116 19.904 1.00 87.19 203 ARG A O 1
ATOM 1637 N N . GLY A 1 204 ? -11.052 6.175 19.783 1.00 82.44 204 GLY A N 1
ATOM 1638 C CA . GLY A 1 204 ? -12.397 6.754 19.869 1.00 82.44 204 GLY A CA 1
ATOM 1639 C C . GLY A 1 204 ? -12.875 7.503 18.627 1.00 82.44 204 GLY A C 1
ATOM 1640 O O . GLY A 1 204 ? -13.990 8.014 18.613 1.00 82.44 204 GLY A O 1
ATOM 1641 N N . SER A 1 205 ? -12.075 7.548 17.558 1.00 89.56 205 SER A N 1
ATOM 1642 C CA . SER A 1 205 ? -12.558 8.043 16.271 1.00 89.56 205 SER A CA 1
ATOM 1643 C C . SER A 1 205 ? -13.516 7.036 15.641 1.00 89.56 205 SER A C 1
ATOM 1645 O O . SER A 1 205 ? -13.235 5.833 15.654 1.00 89.56 205 SER A O 1
ATOM 1647 N N . HIS A 1 206 ? -14.587 7.539 15.024 1.00 86.88 206 HIS A N 1
ATOM 1648 C CA . HIS A 1 206 ? -15.512 6.738 14.224 1.00 86.88 206 HIS A CA 1
ATOM 1649 C C . HIS A 1 206 ? -14.760 5.931 13.151 1.00 86.88 206 HIS A C 1
ATOM 1651 O O . HIS A 1 206 ? -13.788 6.420 12.569 1.00 86.88 206 HIS A O 1
ATOM 1657 N N . ALA A 1 207 ? -15.207 4.697 12.933 1.00 84.06 207 ALA A N 1
ATOM 1658 C CA . ALA A 1 207 ? -14.748 3.785 11.895 1.00 84.06 207 ALA A CA 1
ATOM 1659 C C . ALA A 1 207 ? -15.861 2.768 11.613 1.00 84.06 207 ALA A C 1
ATOM 1661 O O . ALA A 1 207 ? -16.611 2.397 12.519 1.00 84.06 207 ALA A O 1
ATOM 1662 N N . ASP A 1 208 ? -15.959 2.305 10.369 1.00 82.31 208 ASP A N 1
ATOM 1663 C CA . ASP A 1 208 ? -16.788 1.142 10.062 1.00 82.31 208 ASP A CA 1
ATOM 1664 C C . ASP A 1 208 ? -16.199 -0.136 10.712 1.00 82.31 208 ASP A C 1
ATOM 1666 O O . ASP A 1 208 ? -15.046 -0.137 11.154 1.00 82.31 208 ASP A O 1
ATOM 1670 N N . PRO A 1 209 ? -16.952 -1.250 10.800 1.00 79.75 209 PRO A N 1
ATOM 1671 C CA . PRO A 1 209 ? -16.469 -2.455 11.476 1.00 79.75 209 PRO A CA 1
ATOM 1672 C C . PRO A 1 209 ? -15.142 -3.009 10.934 1.00 79.75 209 PRO A C 1
ATOM 1674 O O . PRO A 1 209 ? -14.321 -3.494 11.714 1.00 79.75 209 PRO A O 1
ATOM 1677 N N . LEU A 1 210 ? -14.914 -2.928 9.619 1.00 81.75 210 LEU A N 1
ATOM 1678 C CA . LEU A 1 210 ? -13.697 -3.437 8.986 1.00 81.75 210 LEU A CA 1
ATOM 1679 C C . LEU A 1 210 ? -12.493 -2.564 9.347 1.00 81.75 210 LEU A C 1
ATOM 1681 O O . LEU A 1 210 ? -11.443 -3.063 9.746 1.00 81.75 210 LEU A O 1
ATOM 1685 N N . THR A 1 211 ? -12.654 -1.253 9.241 1.00 86.44 211 THR A N 1
ATOM 1686 C CA . THR A 1 211 ? -11.599 -0.275 9.526 1.00 86.44 211 THR A CA 1
ATOM 1687 C C . THR A 1 211 ? -11.295 -0.172 11.017 1.00 86.44 211 THR A C 1
ATOM 1689 O O . THR A 1 211 ? -10.134 -0.020 11.400 1.00 86.44 211 THR A O 1
ATOM 1692 N N . LEU A 1 212 ? -12.292 -0.386 11.879 1.00 86.88 212 LEU A N 1
ATOM 1693 C CA . LEU A 1 212 ? -12.077 -0.573 13.310 1.00 86.88 212 LEU A CA 1
ATOM 1694 C C . LEU A 1 212 ? -11.250 -1.836 13.588 1.00 86.88 212 LEU A C 1
ATOM 1696 O O . LEU A 1 212 ? -10.292 -1.772 14.360 1.00 86.88 212 LEU A O 1
ATOM 1700 N N . ALA A 1 213 ? -11.570 -2.965 12.947 1.00 85.44 213 ALA A N 1
ATOM 1701 C CA . ALA A 1 213 ? -10.789 -4.195 13.084 1.00 85.44 213 ALA A CA 1
ATOM 1702 C C . ALA A 1 213 ? -9.334 -3.997 12.622 1.00 85.44 213 ALA A C 1
ATOM 1704 O O . ALA A 1 213 ? -8.408 -4.373 13.342 1.00 85.44 213 ALA A O 1
ATOM 1705 N N . MET A 1 214 ? -9.125 -3.318 11.489 1.00 90.44 214 MET A N 1
ATOM 1706 C CA . MET A 1 214 ? -7.796 -2.930 11.005 1.00 90.44 214 MET A CA 1
ATOM 1707 C C . MET A 1 214 ? -7.037 -2.069 12.020 1.00 90.44 214 MET A C 1
ATOM 1709 O O . MET A 1 214 ? -5.869 -2.338 12.290 1.00 90.44 214 MET A O 1
ATOM 1713 N N . ARG A 1 215 ? -7.683 -1.066 12.632 1.00 92.19 215 ARG A N 1
ATOM 1714 C CA . ARG A 1 215 ? -7.055 -0.216 13.657 1.00 92.19 215 ARG A CA 1
ATOM 1715 C C . ARG A 1 215 ? -6.625 -1.027 14.881 1.00 92.19 215 ARG A C 1
ATOM 1717 O O . ARG A 1 215 ? -5.508 -0.865 15.369 1.00 92.19 215 ARG A O 1
ATOM 1724 N N . ILE A 1 216 ? -7.497 -1.910 15.367 1.00 88.38 216 ILE A N 1
ATOM 1725 C CA . ILE A 1 216 ? -7.213 -2.786 16.512 1.00 88.38 216 ILE A CA 1
ATOM 1726 C C . ILE A 1 216 ? -6.024 -3.696 16.197 1.00 88.38 216 ILE A C 1
ATOM 1728 O O . ILE A 1 216 ? -5.099 -3.811 17.006 1.00 88.38 216 ILE A O 1
ATOM 1732 N N . GLU A 1 217 ? -6.025 -4.307 15.014 1.00 87.94 217 GLU A N 1
ATOM 1733 C CA . GLU A 1 217 ? -4.949 -5.186 14.574 1.00 87.94 217 GLU A CA 1
ATOM 1734 C C . GLU A 1 217 ? -3.635 -4.420 14.388 1.00 87.94 217 GLU A C 1
ATOM 1736 O O . GLU A 1 217 ? -2.590 -4.881 14.843 1.00 87.94 217 GLU A O 1
ATOM 1741 N N . ALA A 1 218 ? -3.674 -3.210 13.826 1.00 92.00 218 ALA A N 1
ATOM 1742 C CA . ALA A 1 218 ? -2.510 -2.337 13.713 1.00 92.00 218 ALA A CA 1
ATOM 1743 C C . ALA A 1 218 ? -1.889 -2.053 15.088 1.00 92.00 218 ALA A C 1
ATOM 1745 O O . ALA A 1 218 ? -0.678 -2.197 15.266 1.00 92.00 218 ALA A O 1
ATOM 1746 N N . CYS A 1 219 ? -2.713 -1.725 16.092 1.00 90.56 219 CYS A N 1
ATOM 1747 C CA . CYS A 1 219 ? -2.257 -1.540 17.469 1.00 90.56 219 CYS A CA 1
ATOM 1748 C C . CYS A 1 219 ? -1.630 -2.807 18.050 1.00 90.56 219 CYS A C 1
ATOM 1750 O O . CYS A 1 219 ? -0.551 -2.731 18.643 1.00 90.56 219 CYS A O 1
ATOM 1752 N N . ARG A 1 220 ? -2.259 -3.969 17.839 1.00 88.19 220 ARG A N 1
ATOM 1753 C CA . ARG A 1 220 ? -1.725 -5.266 18.274 1.00 88.19 220 ARG A CA 1
ATOM 1754 C C . ARG A 1 220 ? -0.351 -5.531 17.659 1.00 88.19 220 ARG A C 1
ATOM 1756 O O . ARG A 1 220 ? 0.577 -5.897 18.378 1.00 88.19 220 ARG A O 1
ATOM 1763 N N . VAL A 1 221 ? -0.216 -5.301 16.355 1.00 87.12 221 VAL A N 1
ATOM 1764 C CA . VAL A 1 221 ? 1.013 -5.503 15.580 1.00 87.12 221 VAL A CA 1
ATOM 1765 C C . VAL A 1 221 ? 2.167 -4.646 16.098 1.00 87.12 221 VAL A C 1
ATOM 1767 O O . VAL A 1 221 ? 3.276 -5.152 16.252 1.00 87.12 221 VAL A O 1
ATOM 1770 N N . VAL A 1 222 ? 1.916 -3.381 16.442 1.00 86.62 222 VAL A N 1
ATOM 1771 C CA . VAL A 1 222 ? 2.959 -2.476 16.961 1.00 86.62 222 VAL A CA 1
ATOM 1772 C C . VAL A 1 222 ? 3.171 -2.582 18.476 1.00 86.62 222 VAL A C 1
ATOM 1774 O O . VAL A 1 222 ? 3.872 -1.751 19.063 1.00 86.62 222 VAL A O 1
ATOM 1777 N N . GLY A 1 223 ? 2.573 -3.579 19.136 1.00 81.38 223 GLY A N 1
ATOM 1778 C CA . GLY A 1 223 ? 2.724 -3.819 20.572 1.00 81.38 223 GLY A CA 1
ATOM 1779 C C . GLY A 1 223 ? 2.031 -2.780 21.460 1.00 81.38 223 GLY A C 1
ATOM 1780 O O . GLY A 1 223 ? 2.465 -2.555 22.589 1.00 81.38 223 GLY A O 1
ATOM 1781 N N . HIS A 1 224 ? 0.974 -2.129 20.970 1.00 71.31 224 HIS A N 1
ATOM 1782 C CA . HIS A 1 224 ? 0.171 -1.184 21.742 1.00 71.31 224 HIS A CA 1
ATOM 1783 C C . HIS A 1 224 ? -1.155 -1.828 22.163 1.00 71.31 224 HIS A C 1
ATOM 1785 O O . HIS A 1 224 ? -1.897 -2.355 21.335 1.00 71.31 224 HIS A O 1
ATOM 1791 N N . ARG A 1 225 ? -1.511 -1.751 23.452 1.00 63.44 225 ARG A N 1
ATOM 1792 C CA . ARG A 1 225 ? -2.863 -2.141 23.888 1.00 63.44 225 ARG A CA 1
ATOM 1793 C C . ARG A 1 225 ? -3.854 -1.092 23.402 1.00 63.44 225 ARG A C 1
ATOM 1795 O O . ARG A 1 225 ? -3.716 0.080 23.754 1.00 63.44 225 ARG A O 1
ATOM 1802 N N . TYR A 1 226 ? -4.828 -1.500 22.602 1.00 60.06 226 TYR A N 1
ATOM 1803 C CA . TYR A 1 226 ? -5.956 -0.646 22.260 1.00 60.06 226 TYR A CA 1
ATOM 1804 C C . TYR A 1 226 ? -6.978 -0.715 23.400 1.00 60.06 226 TYR A C 1
ATOM 1806 O O . TYR A 1 226 ? -7.324 -1.807 23.849 1.00 60.06 226 TYR A O 1
ATOM 1814 N N . CYS A 1 227 ? -7.419 0.433 23.915 1.00 51.56 227 CYS A N 1
ATOM 1815 C CA . CYS A 1 227 ? -8.504 0.499 24.892 1.00 51.56 227 CYS A CA 1
ATOM 1816 C C . CYS A 1 227 ? -9.743 1.103 24.227 1.00 51.56 227 CYS A C 1
ATOM 1818 O O . CYS A 1 227 ? -9.681 2.206 23.688 1.00 51.56 227 CYS A O 1
ATOM 1820 N N . TRP A 1 228 ? -10.842 0.353 24.251 1.00 56.28 228 TRP A N 1
ATOM 1821 C CA . TRP A 1 228 ? -12.156 0.742 23.735 1.00 56.28 228 TRP A CA 1
ATOM 1822 C C . TRP A 1 228 ? -12.990 1.421 24.826 1.00 56.28 228 TRP A C 1
ATOM 1824 O O . TRP A 1 228 ? -12.856 1.084 26.006 1.00 56.28 228 TRP A O 1
ATOM 1834 N N . ARG A 1 229 ? -13.884 2.332 24.425 1.00 44.34 229 ARG A N 1
ATOM 1835 C CA . ARG A 1 229 ? -15.066 2.703 25.222 1.00 44.34 229 ARG A CA 1
ATOM 1836 C C . ARG A 1 229 ? -16.278 1.927 24.702 1.00 44.34 229 ARG A C 1
ATOM 1838 O O . ARG A 1 229 ? -16.403 1.726 23.498 1.00 44.34 229 ARG A O 1
ATOM 1845 N N . GLU A 1 230 ? -17.153 1.466 25.597 1.00 40.28 230 GLU A N 1
ATOM 1846 C CA . GLU A 1 230 ? -18.339 0.660 25.238 1.00 40.28 230 GLU A CA 1
ATOM 1847 C C . GLU A 1 230 ? -19.287 1.399 24.270 1.00 40.28 230 GLU A C 1
ATOM 1849 O O . GLU A 1 230 ? -19.967 0.777 23.455 1.00 40.28 230 GLU A O 1
ATOM 1854 N N . ASP A 1 231 ? -19.241 2.728 24.294 1.00 46.38 231 ASP A N 1
ATOM 1855 C CA . ASP A 1 231 ? -20.046 3.660 23.503 1.00 46.38 231 ASP A CA 1
ATOM 1856 C C . ASP A 1 231 ? -19.605 3.756 22.021 1.00 46.38 231 ASP A C 1
ATOM 1858 O O . ASP A 1 231 ? -20.314 4.328 21.196 1.00 46.38 231 ASP A O 1
ATOM 1862 N N . GLU A 1 232 ? -18.446 3.192 21.656 1.00 49.19 232 GLU A N 1
ATOM 1863 C CA . GLU A 1 232 ? -17.835 3.308 20.316 1.00 49.19 232 GLU A CA 1
ATOM 1864 C C . GLU A 1 232 ? -18.407 2.314 19.280 1.00 49.19 232 GLU A C 1
ATOM 1866 O O . GLU A 1 232 ? -18.024 2.356 18.113 1.00 49.19 232 GLU A O 1
ATOM 1871 N N . VAL A 1 233 ? -19.331 1.423 19.674 1.00 43.69 233 VAL A N 1
ATOM 1872 C CA . VAL A 1 233 ? -19.904 0.360 18.810 1.00 43.69 233 VAL A CA 1
ATOM 1873 C C . VAL A 1 233 ? -21.398 0.574 18.520 1.00 43.69 233 VAL A C 1
ATOM 1875 O O . VAL A 1 233 ? -22.150 -0.382 18.306 1.00 43.69 233 VAL A O 1
ATOM 1878 N N . VAL A 1 234 ? -21.866 1.823 18.518 1.00 41.06 234 VAL A N 1
ATOM 1879 C CA . VAL A 1 234 ? -23.262 2.149 18.189 1.00 41.06 234 VAL A CA 1
ATOM 1880 C C . VAL A 1 234 ? -23.343 2.613 16.739 1.00 41.06 234 VAL A C 1
ATOM 1882 O O . VAL A 1 234 ? -22.902 3.709 16.411 1.00 41.06 234 VAL A O 1
ATOM 1885 N N . GLY A 1 235 ? -23.902 1.777 15.860 1.00 41.19 235 GLY A N 1
ATOM 1886 C CA . GLY A 1 235 ? -24.060 2.177 14.462 1.00 41.19 235 GLY A CA 1
ATOM 1887 C C . GLY A 1 235 ? -24.725 1.216 13.485 1.00 41.19 235 GLY A C 1
ATOM 1888 O O . GLY A 1 235 ? -24.637 1.501 12.307 1.00 41.19 235 GLY A O 1
ATOM 1889 N N . TYR A 1 236 ? -25.373 0.125 13.908 1.00 36.44 236 TYR A N 1
ATOM 1890 C CA . TYR A 1 236 ? -26.369 -0.588 13.083 1.00 36.44 236 TYR A CA 1
ATOM 1891 C C . TYR A 1 236 ? -27.372 -1.293 14.004 1.00 36.44 236 TYR A C 1
ATOM 1893 O O . TYR A 1 236 ? -27.372 -2.513 14.140 1.00 36.44 236 TYR A O 1
ATOM 1901 N N . ALA A 1 237 ? -28.194 -0.504 14.693 1.00 30.69 237 ALA A N 1
ATOM 1902 C CA . ALA A 1 237 ? -29.483 -0.980 15.172 1.00 30.69 237 ALA A CA 1
ATOM 1903 C C . ALA A 1 237 ? -30.529 -0.472 14.173 1.00 30.69 237 ALA A C 1
ATOM 1905 O O . ALA A 1 237 ? -30.755 0.728 14.093 1.00 30.69 237 ALA A O 1
ATOM 1906 N N . GLU A 1 238 ? -31.044 -1.413 13.382 1.00 32.41 238 GLU A N 1
ATOM 1907 C CA . GLU A 1 238 ? -32.362 -1.434 12.735 1.00 32.41 238 GLU A CA 1
ATOM 1908 C C . GLU A 1 238 ? -32.850 -0.160 12.015 1.00 32.41 238 GLU A C 1
ATOM 1910 O O . GLU A 1 238 ? -33.276 0.821 12.624 1.00 32.41 238 GLU A O 1
ATOM 1915 N N . GLY A 1 239 ? -32.884 -0.258 10.682 1.00 31.70 239 GLY A N 1
ATOM 1916 C CA . GLY A 1 239 ? -33.680 0.560 9.769 1.00 31.70 239 GLY A CA 1
ATOM 1917 C C . GLY A 1 239 ? -33.964 -0.225 8.499 1.00 31.70 239 GLY A C 1
ATOM 1918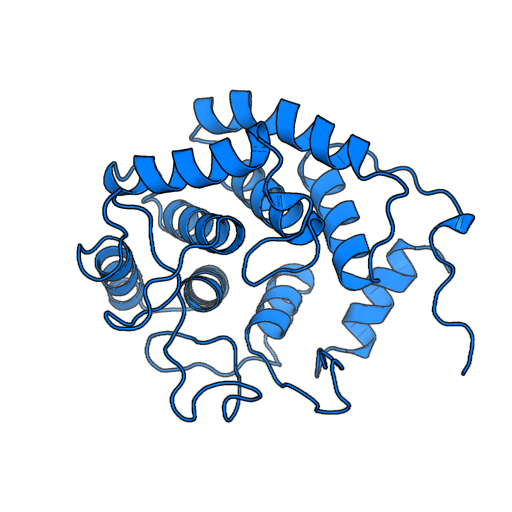 O O . GLY A 1 239 ? -32.971 -0.635 7.854 1.00 31.70 239 GLY A O 1
#

Secondary structure (DSSP, 8-state):
--HHHHHHHHHHTTTT-----SSSPPP-BHHHHHHHHHHH---TT----SS---SBSSS--SS-SS---BHHHHHHHHHHS---HHHHHHHHHHHTSGGGB-TT-PBPSBS-TT-----HHHHHHHHHHHHHTT-TT-GGGHHHHHHHHHHHHTTGGGG--SS--SHHHHHHHHHHHHHH--S-HHHHHHHHHHHHHHHHHTTT----HHHHHHHHHHHHHTTPPP---GGGG---S--

Sequence (239 aa):
MQAPERGYGFIDERKSCIPRRTTGTVIYDNFSQLLILETLGDVSVIRYPDRAWNYFKGPPCGTTDDFPNDVDTTSYALRLLPHDDATVHSLMDEMLSPDMTSTESIVEVYFSPSRKRLDPAVCINVLRLFHHQSRATDPALIPTRIYVHDALVRRTYLAGTRYYSEPDVFLYFLALLVRENPVDASLAEQTLPLLRTCLVDRRGSHADPLTLAMRIEACRVVGHRYCWREDEVVGYAEG

pLDDT: mean 81.09, std 18.73, range [30.69, 98.38]